Protein AF-A0A0Q7WIE2-F1 (afdb_monomer)

Structure (mmCIF, N/CA/C/O backbone):
data_AF-A0A0Q7WIE2-F1
#
_entry.id   AF-A0A0Q7WIE2-F1
#
loop_
_atom_site.group_PDB
_atom_site.id
_atom_site.type_symbol
_atom_site.label_atom_id
_atom_site.label_alt_id
_atom_site.label_comp_id
_atom_site.label_asym_id
_atom_site.label_entity_id
_atom_site.label_seq_id
_atom_site.pdbx_PDB_ins_code
_atom_site.Cartn_x
_atom_site.Cartn_y
_atom_site.Cartn_z
_atom_site.occupancy
_atom_site.B_iso_or_equiv
_atom_site.auth_seq_id
_atom_site.auth_comp_id
_atom_site.auth_asym_id
_atom_site.auth_atom_id
_atom_site.pdbx_PDB_model_num
ATOM 1 N N . MET A 1 1 ? -23.484 -5.907 4.970 1.00 56.44 1 MET A N 1
ATOM 2 C CA . MET A 1 1 ? -24.011 -5.432 6.266 1.00 56.44 1 MET A CA 1
ATOM 3 C C . MET A 1 1 ? -25.300 -4.670 5.998 1.00 56.44 1 MET A C 1
ATOM 5 O O . MET A 1 1 ? -25.336 -3.911 5.037 1.00 56.44 1 MET A O 1
ATOM 9 N N . SER A 1 2 ? -26.379 -4.968 6.724 1.00 64.88 2 SER A N 1
ATOM 10 C CA . SER A 1 2 ? -27.719 -4.473 6.384 1.00 64.88 2 SER A CA 1
ATOM 11 C C . SER A 1 2 ? -27.900 -3.024 6.837 1.00 64.88 2 SER A C 1
ATOM 13 O O . SER A 1 2 ? -27.709 -2.735 8.014 1.00 64.88 2 SER A O 1
ATOM 15 N N . ALA A 1 3 ? -28.327 -2.133 5.935 1.00 75.44 3 ALA A N 1
ATOM 16 C CA . ALA A 1 3 ? -28.693 -0.749 6.266 1.00 75.44 3 ALA A CA 1
ATOM 17 C C . ALA A 1 3 ? -29.737 -0.664 7.401 1.00 75.44 3 ALA A C 1
ATOM 19 O O . ALA A 1 3 ? -29.776 0.314 8.142 1.00 75.44 3 ALA A O 1
ATOM 20 N N . LEU A 1 4 ? -30.534 -1.727 7.563 1.00 79.12 4 LEU A N 1
ATOM 21 C CA . LEU A 1 4 ? -31.525 -1.887 8.624 1.00 79.12 4 LEU A CA 1
ATOM 22 C C . LEU A 1 4 ? -30.892 -2.040 10.019 1.00 79.12 4 LEU A C 1
ATOM 24 O O . LEU A 1 4 ? -31.412 -1.500 10.989 1.00 79.12 4 LEU A O 1
ATOM 28 N N . VAL A 1 5 ? -29.761 -2.748 10.129 1.00 82.81 5 VAL A N 1
ATOM 29 C CA . VAL A 1 5 ? -29.022 -2.887 11.401 1.00 82.81 5 VAL A CA 1
ATOM 30 C C . VAL A 1 5 ? -28.503 -1.516 11.822 1.00 82.81 5 VAL A C 1
ATOM 32 O O . VAL A 1 5 ? -28.700 -1.088 12.953 1.00 82.81 5 VAL A O 1
ATOM 35 N N . THR A 1 6 ? -27.908 -0.782 10.883 1.00 85.56 6 THR A N 1
ATOM 36 C CA . THR A 1 6 ? -27.347 0.548 11.131 1.00 85.56 6 THR A CA 1
ATOM 37 C C . THR A 1 6 ? -28.402 1.543 11.607 1.00 85.56 6 THR A C 1
ATOM 39 O O . THR A 1 6 ? -28.160 2.241 12.586 1.00 85.56 6 THR A O 1
ATOM 42 N N . SER A 1 7 ? -29.586 1.585 10.983 1.00 88.25 7 SER A N 1
ATOM 43 C CA . SER A 1 7 ? -30.659 2.491 11.416 1.00 88.25 7 SER A CA 1
ATOM 44 C C . SER A 1 7 ? -31.173 2.170 12.822 1.00 88.25 7 SER A C 1
ATOM 46 O O . SER A 1 7 ? -31.336 3.081 13.627 1.00 88.25 7 SER A O 1
ATOM 48 N N . ILE A 1 8 ? -31.361 0.884 13.150 1.00 90.12 8 ILE A N 1
ATOM 49 C CA . ILE A 1 8 ? -31.828 0.456 14.482 1.00 90.12 8 ILE A CA 1
ATOM 50 C C . ILE A 1 8 ? -30.822 0.864 15.566 1.00 90.12 8 ILE A C 1
ATOM 52 O O . ILE A 1 8 ? -31.211 1.358 16.624 1.00 90.12 8 ILE A O 1
ATOM 56 N N . LEU A 1 9 ? -29.526 0.687 15.298 1.00 91.06 9 LEU A N 1
ATOM 57 C CA . LEU A 1 9 ? -28.468 1.036 16.243 1.00 91.06 9 LEU A CA 1
ATOM 58 C C . LEU A 1 9 ? -28.306 2.551 16.415 1.00 91.06 9 LEU A C 1
ATOM 60 O O . LEU A 1 9 ? -28.079 3.006 17.533 1.00 91.06 9 LEU A O 1
ATOM 64 N N . ILE A 1 10 ? -28.463 3.338 15.345 1.00 92.88 10 ILE A N 1
ATOM 65 C CA . ILE A 1 10 ? -28.458 4.810 15.416 1.00 92.88 10 ILE A CA 1
ATOM 66 C C . ILE A 1 10 ? -29.615 5.310 16.290 1.00 92.88 10 ILE A C 1
ATOM 68 O O . ILE A 1 10 ? -29.410 6.173 17.149 1.00 92.88 10 ILE A O 1
ATOM 72 N N . ASP A 1 11 ? -30.812 4.746 16.113 1.00 93.19 11 ASP A N 1
ATOM 73 C CA . ASP A 1 11 ? -31.986 5.108 16.908 1.00 93.19 11 ASP A CA 1
ATOM 74 C C . ASP A 1 11 ? -31.815 4.713 18.381 1.00 93.19 11 ASP A C 1
ATOM 76 O O . ASP A 1 11 ? -32.101 5.513 19.275 1.00 93.19 11 ASP A O 1
ATOM 80 N N . ALA A 1 12 ? -31.295 3.511 18.653 1.00 92.50 12 ALA A N 1
ATOM 81 C CA . ALA A 1 12 ? -30.981 3.070 20.011 1.00 92.50 12 ALA A CA 1
ATOM 82 C C . ALA A 1 12 ? -29.931 3.978 20.672 1.00 92.50 12 ALA A C 1
ATOM 84 O O . ALA A 1 12 ? -30.131 4.426 21.800 1.00 92.50 12 ALA A O 1
ATOM 85 N N . ALA A 1 13 ? -28.862 4.334 19.950 1.00 93.50 13 ALA A N 1
ATOM 86 C CA . ALA A 1 13 ? -27.822 5.239 20.433 1.00 93.50 13 ALA A CA 1
ATOM 87 C C . ALA A 1 13 ? -28.368 6.631 20.770 1.00 93.50 13 ALA A C 1
ATOM 89 O O . ALA A 1 13 ? -27.987 7.226 21.779 1.00 93.50 13 ALA A O 1
ATOM 90 N N . ALA A 1 14 ? -29.311 7.141 19.974 1.00 95.06 14 ALA A N 1
ATOM 91 C CA . ALA A 1 14 ? -29.983 8.399 20.274 1.00 95.06 14 ALA A CA 1
ATOM 92 C C . ALA A 1 14 ? -30.815 8.327 21.568 1.00 95.06 14 ALA A C 1
ATOM 94 O O . ALA A 1 14 ? -30.795 9.278 22.348 1.00 95.06 14 ALA A O 1
ATOM 95 N N . LYS A 1 15 ? -31.521 7.215 21.812 1.00 94.31 15 LYS A N 1
ATOM 96 C CA . LYS A 1 15 ? -32.371 7.039 23.002 1.00 94.31 15 LYS A CA 1
ATOM 97 C C . LYS A 1 15 ? -31.580 6.908 24.298 1.00 94.31 15 LYS A C 1
ATOM 99 O O . LYS A 1 15 ? -31.967 7.509 25.296 1.00 94.31 15 LYS A O 1
ATOM 104 N N . VAL A 1 16 ? -30.483 6.152 24.285 1.00 95.50 16 VAL A N 1
ATOM 105 C CA . VAL A 1 16 ? -29.658 5.930 25.489 1.00 95.50 16 VAL A CA 1
ATOM 106 C C . VAL A 1 16 ? -28.647 7.043 25.747 1.00 95.50 16 VAL A C 1
ATOM 108 O O . VAL A 1 16 ? -27.918 6.991 26.732 1.00 95.50 16 VAL A O 1
ATOM 111 N N . GLY A 1 17 ? -28.594 8.056 24.877 1.00 92.88 17 GLY A N 1
ATOM 112 C CA . GLY A 1 17 ? -27.644 9.156 25.002 1.00 92.88 17 GLY A CA 1
ATOM 113 C C . GLY A 1 17 ? -26.203 8.723 24.738 1.00 92.88 17 GLY A C 1
ATOM 114 O O . GLY A 1 17 ? -25.315 9.138 25.474 1.00 92.88 17 GLY A O 1
ATOM 115 N N . ALA A 1 18 ? -25.983 7.916 23.694 1.00 95.69 18 ALA A N 1
ATOM 116 C CA . ALA A 1 18 ? -24.676 7.465 23.210 1.00 95.69 18 ALA A CA 1
ATOM 117 C C . ALA A 1 18 ? -24.213 8.279 21.977 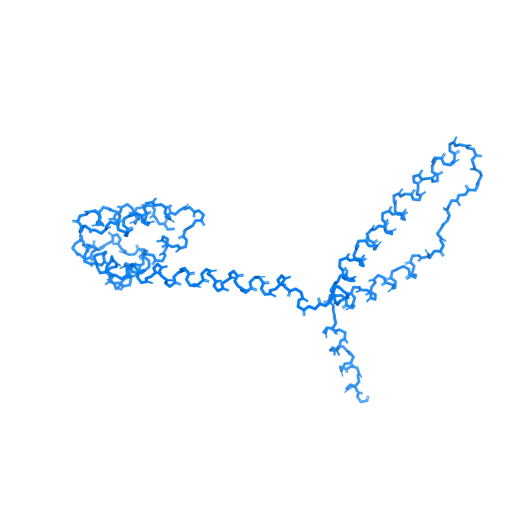1.00 95.69 18 ALA A C 1
ATOM 119 O O . ALA A 1 18 ? -24.332 7.820 20.832 1.00 95.69 18 ALA A O 1
ATOM 120 N N . PRO A 1 19 ? -23.767 9.540 22.158 1.00 95.25 19 PRO A N 1
ATOM 121 C CA . PRO A 1 19 ? -23.458 10.447 21.056 1.00 95.25 19 PRO A CA 1
ATOM 122 C C . PRO A 1 19 ? -22.251 10.015 20.216 1.00 95.25 19 PRO A C 1
ATOM 124 O O . PRO A 1 19 ? -22.232 10.307 19.015 1.00 95.25 19 PRO A O 1
ATOM 127 N N . VAL A 1 20 ? -21.247 9.353 20.801 1.00 93.12 20 VAL A N 1
ATOM 128 C CA . VAL A 1 20 ? -20.035 8.963 20.070 1.00 93.12 20 VAL A CA 1
ATOM 129 C C . VAL A 1 20 ? -20.341 7.786 19.152 1.00 93.12 20 VAL A C 1
ATOM 131 O O . VAL A 1 20 ? -20.106 7.891 17.947 1.00 93.12 20 VAL A O 1
ATOM 134 N N . VAL A 1 21 ? -20.954 6.722 19.674 1.00 93.69 21 VAL A N 1
ATOM 135 C CA . VAL A 1 21 ? -21.426 5.570 18.892 1.00 93.69 21 VAL A CA 1
ATOM 136 C C . VAL A 1 21 ? -22.353 6.032 17.775 1.00 93.69 21 VAL A C 1
ATOM 138 O O . VAL A 1 21 ? -22.139 5.668 16.618 1.00 93.69 21 VAL A O 1
ATOM 141 N N . LYS A 1 22 ? -23.320 6.911 18.074 1.00 94.06 22 LYS A N 1
ATOM 142 C CA . LYS A 1 22 ? -24.216 7.476 17.057 1.00 94.06 22 LYS A CA 1
ATOM 143 C C . LYS A 1 22 ? -23.442 8.158 15.925 1.00 94.06 22 LYS A C 1
ATOM 145 O O . LYS A 1 22 ? -23.645 7.830 14.758 1.00 94.06 22 LYS A O 1
ATOM 150 N N . SER A 1 23 ? -22.528 9.075 16.257 1.00 92.31 23 SER A N 1
ATOM 151 C CA . SER A 1 23 ? -21.733 9.788 15.249 1.00 92.31 23 SER A CA 1
ATOM 152 C C . SER A 1 23 ? -20.850 8.843 14.427 1.00 92.31 23 SER A C 1
ATOM 154 O O . SER A 1 23 ? -20.580 9.141 13.262 1.00 92.31 23 SER A O 1
ATOM 156 N N . LEU A 1 24 ? -20.332 7.764 15.019 1.00 90.81 24 LEU A N 1
ATOM 157 C CA . LEU A 1 24 ? -19.505 6.790 14.305 1.00 90.81 24 LEU A CA 1
ATOM 158 C C . LEU A 1 24 ? -20.344 5.966 13.325 1.00 90.81 24 LEU A C 1
ATOM 160 O O . LEU A 1 24 ? -19.946 5.803 12.172 1.00 90.81 24 LEU A O 1
ATOM 164 N N . LEU A 1 25 ? -21.526 5.518 13.750 1.00 90.88 25 LEU A N 1
ATOM 165 C CA . LEU A 1 25 ? -22.448 4.768 12.901 1.00 90.88 25 LEU A CA 1
ATOM 166 C C . LEU A 1 25 ? -22.958 5.609 11.719 1.00 90.88 25 LEU A C 1
ATOM 168 O O . LEU A 1 25 ? -22.996 5.117 10.595 1.00 90.88 25 LEU A O 1
ATOM 172 N N . GLU A 1 26 ? -23.282 6.886 11.944 1.00 90.50 26 GLU A N 1
ATOM 173 C CA . GLU A 1 26 ? -23.756 7.800 10.893 1.00 90.50 26 GLU A CA 1
ATOM 174 C C . GLU A 1 26 ? -22.686 8.116 9.840 1.00 90.50 26 GLU A C 1
ATOM 176 O O . GLU A 1 26 ? -22.988 8.206 8.650 1.00 90.50 26 GLU A O 1
ATOM 181 N N . LYS A 1 27 ? -21.434 8.324 10.265 1.00 87.69 27 LYS A N 1
ATOM 182 C CA . LYS A 1 27 ? -20.362 8.800 9.374 1.00 87.69 27 LYS A CA 1
ATOM 183 C C . LYS A 1 27 ? -19.608 7.681 8.677 1.00 87.69 27 LYS A C 1
ATOM 185 O O . LYS A 1 27 ? -19.082 7.899 7.586 1.00 87.69 27 LYS A O 1
ATOM 190 N N . TYR A 1 28 ? -19.494 6.522 9.320 1.00 85.62 28 TYR A N 1
ATOM 191 C CA . TYR A 1 28 ? -18.510 5.519 8.928 1.00 85.62 28 TYR A CA 1
ATOM 192 C C . TYR A 1 28 ? -19.097 4.172 8.538 1.00 85.62 28 TYR A C 1
ATOM 194 O O . TYR A 1 28 ? -18.346 3.316 8.092 1.00 85.62 28 TYR A O 1
ATOM 202 N N . VAL A 1 29 ? -20.412 3.966 8.598 1.00 80.69 29 VAL A N 1
ATOM 203 C CA . VAL A 1 29 ? -21.012 2.735 8.071 1.00 80.69 29 VAL A CA 1
ATOM 204 C C . VAL A 1 29 ? -21.325 2.891 6.579 1.00 80.69 29 VAL A C 1
ATOM 206 O O . VAL A 1 29 ? -22.046 3.795 6.171 1.00 80.69 29 VAL A O 1
ATOM 209 N N . GLY A 1 30 ? -20.766 2.003 5.747 1.00 67.94 30 GLY A N 1
ATOM 210 C CA . GLY A 1 30 ? -21.003 1.969 4.293 1.00 67.94 30 GLY A CA 1
ATOM 211 C C . GLY A 1 30 ? -20.117 2.894 3.442 1.00 67.94 30 GLY A C 1
ATOM 212 O O . GLY A 1 30 ? -20.260 2.904 2.221 1.00 67.94 30 GLY A O 1
ATOM 213 N N . GLY A 1 31 ? -19.196 3.646 4.057 1.00 66.00 31 GLY A N 1
ATOM 214 C CA . GLY A 1 31 ? -18.216 4.502 3.372 1.00 66.00 31 GLY A CA 1
ATOM 215 C C . GLY A 1 31 ? -16.802 3.902 3.295 1.00 66.00 31 GLY A C 1
ATOM 216 O O . GLY A 1 31 ? -16.553 2.795 3.763 1.00 66.00 31 GLY A O 1
ATOM 217 N N . ALA A 1 32 ? -15.842 4.663 2.749 1.00 57.81 32 ALA A N 1
ATOM 218 C CA . ALA A 1 32 ? -14.429 4.256 2.634 1.00 57.81 32 ALA A CA 1
ATOM 219 C C . ALA A 1 32 ? -13.741 3.982 3.990 1.00 57.81 32 ALA A C 1
ATOM 221 O O . ALA A 1 32 ? -12.770 3.238 4.047 1.00 57.81 32 ALA A O 1
ATOM 222 N N . ALA A 1 33 ? -14.273 4.543 5.079 1.00 64.25 33 ALA A N 1
ATOM 223 C CA . ALA A 1 33 ? -13.852 4.289 6.459 1.00 64.25 33 ALA A CA 1
ATOM 224 C C . ALA A 1 33 ? -14.763 3.266 7.178 1.00 64.25 33 ALA A C 1
ATOM 226 O O . ALA A 1 33 ? -14.916 3.307 8.396 1.00 64.25 33 ALA A O 1
ATOM 227 N N . GLY A 1 34 ? -15.347 2.335 6.411 1.00 78.56 34 GLY A N 1
ATOM 228 C CA . GLY A 1 34 ? -16.247 1.262 6.857 1.00 78.56 34 GLY A CA 1
ATOM 229 C C . GLY A 1 34 ? -15.762 0.436 8.046 1.00 78.56 34 GLY A C 1
ATOM 230 O O . GLY A 1 34 ? -16.574 -0.099 8.793 1.00 78.56 34 GLY A O 1
ATOM 231 N N . GLU A 1 35 ? -14.447 0.339 8.223 1.00 82.94 35 GLU A N 1
ATOM 232 C CA . GLU A 1 35 ? -13.803 -0.515 9.219 1.00 82.94 35 GLU A CA 1
ATOM 233 C C . GLU A 1 35 ? -14.150 -0.113 10.658 1.00 82.94 35 GLU A C 1
ATOM 235 O O . GLU A 1 35 ? -14.512 -0.971 11.458 1.00 82.94 35 GLU A O 1
ATOM 240 N N . ILE A 1 36 ? -14.136 1.187 10.981 1.00 87.00 36 ILE A N 1
ATOM 241 C CA . ILE A 1 36 ? -14.473 1.649 12.336 1.00 87.00 36 ILE A CA 1
ATOM 242 C C . ILE A 1 36 ? -15.976 1.539 12.614 1.00 87.00 36 ILE A C 1
ATOM 244 O O . ILE A 1 36 ? -16.379 1.191 13.718 1.00 87.00 36 ILE A O 1
ATOM 248 N N . GLY A 1 37 ? -16.815 1.770 11.597 1.00 87.25 37 GLY A N 1
ATOM 249 C CA . GLY A 1 37 ? -18.258 1.555 11.698 1.00 87.25 37 GLY A CA 1
ATOM 250 C C . GLY A 1 37 ? -18.601 0.079 11.917 1.00 87.25 37 GLY A C 1
ATOM 251 O O . GLY A 1 37 ? -19.446 -0.233 12.750 1.00 87.25 37 GLY A O 1
ATOM 252 N N . GLY A 1 38 ? -17.907 -0.823 11.216 1.00 89.19 38 GLY A N 1
ATOM 253 C CA . GLY A 1 38 ? -18.012 -2.270 11.413 1.00 89.19 38 GLY A CA 1
ATOM 254 C C . GLY A 1 38 ? -17.559 -2.701 12.806 1.00 89.19 38 GLY A C 1
ATOM 255 O O . GLY A 1 38 ? -18.309 -3.383 13.492 1.00 89.19 38 GLY A O 1
ATOM 256 N N . MET A 1 39 ? -16.405 -2.211 13.270 1.00 90.50 39 MET A N 1
ATOM 257 C CA . MET A 1 39 ? -15.887 -2.491 14.615 1.00 90.50 39 MET A CA 1
ATOM 258 C C . MET A 1 39 ? -16.891 -2.115 15.712 1.00 90.50 39 MET A C 1
ATOM 260 O O . MET A 1 39 ? -17.111 -2.894 16.630 1.00 90.50 39 MET A O 1
ATOM 264 N N . ILE A 1 40 ? -17.530 -0.945 15.616 1.00 92.69 40 ILE A N 1
ATOM 265 C CA . ILE A 1 40 ? -18.543 -0.527 16.597 1.00 92.69 40 ILE A CA 1
ATOM 266 C C . ILE A 1 40 ? -19.761 -1.458 16.574 1.00 92.69 40 ILE A C 1
ATOM 268 O O . ILE A 1 40 ? -20.271 -1.813 17.633 1.00 92.69 40 ILE A O 1
ATOM 272 N N . ILE A 1 41 ? -20.210 -1.891 15.392 1.00 92.19 41 ILE A N 1
ATOM 273 C CA . ILE A 1 41 ? -21.313 -2.854 15.262 1.00 92.19 41 ILE A CA 1
ATOM 274 C C . ILE A 1 41 ? -20.934 -4.198 15.895 1.00 92.19 41 ILE A C 1
ATOM 276 O O . ILE A 1 41 ? -21.736 -4.764 16.637 1.00 92.19 41 ILE A O 1
ATOM 280 N N . ASP A 1 42 ? -19.716 -4.678 15.651 1.00 92.88 42 ASP A N 1
ATOM 281 C CA . ASP A 1 42 ? -19.215 -5.932 16.213 1.00 92.88 42 ASP A CA 1
ATOM 282 C C . ASP A 1 42 ? -19.076 -5.852 17.741 1.00 92.88 42 ASP A C 1
ATOM 284 O O . ASP A 1 42 ? -19.440 -6.794 18.444 1.00 92.88 42 ASP A O 1
ATOM 288 N N . THR A 1 43 ? -18.636 -4.713 18.284 1.00 93.88 43 THR A N 1
ATOM 289 C CA . THR A 1 43 ? -18.588 -4.487 19.735 1.00 93.88 43 THR A CA 1
ATOM 290 C C . THR A 1 43 ? -19.987 -4.477 20.355 1.00 93.88 43 THR A C 1
ATOM 292 O O . THR A 1 43 ? -20.205 -5.125 21.381 1.00 93.88 43 THR A O 1
ATOM 295 N N . ILE A 1 44 ? -20.963 -3.811 19.723 1.00 94.38 44 ILE A N 1
ATOM 296 C CA . ILE A 1 44 ? -22.365 -3.831 20.178 1.00 94.38 44 ILE A CA 1
ATOM 297 C C . ILE A 1 44 ? -22.907 -5.265 20.164 1.00 94.38 44 ILE A C 1
ATOM 299 O O . ILE A 1 44 ? -23.551 -5.693 21.121 1.00 94.38 44 ILE A O 1
ATOM 303 N N . ALA A 1 45 ? -22.625 -6.022 19.103 1.00 93.56 45 ALA A N 1
ATOM 304 C CA . ALA A 1 45 ? -23.003 -7.427 18.977 1.00 93.56 45 ALA A CA 1
ATOM 305 C C . ALA A 1 45 ? -22.380 -8.286 20.092 1.00 93.56 45 ALA A C 1
ATOM 307 O O . ALA A 1 45 ? -23.078 -9.073 20.736 1.00 93.56 45 ALA A O 1
ATOM 308 N N . GLY A 1 46 ? -21.099 -8.055 20.400 1.00 94.81 46 GLY A N 1
ATOM 309 C CA . GLY A 1 46 ? -20.379 -8.688 21.503 1.00 94.81 46 GLY A CA 1
ATOM 310 C C . GLY A 1 46 ? -21.034 -8.444 22.864 1.00 94.81 46 GLY A C 1
ATOM 311 O O . GLY A 1 46 ? -21.300 -9.401 23.591 1.00 94.81 46 GLY A O 1
ATOM 312 N N . HIS A 1 47 ? -21.383 -7.192 23.179 1.00 95.06 47 HIS A N 1
ATOM 313 C CA . HIS A 1 47 ? -22.112 -6.845 24.411 1.00 95.06 47 HIS A CA 1
ATOM 314 C C . HIS A 1 47 ? -23.529 -7.429 24.444 1.00 95.06 47 HIS A C 1
ATOM 316 O O . HIS A 1 47 ? -24.026 -7.827 25.499 1.00 95.06 47 HIS A O 1
ATOM 322 N N . ALA A 1 48 ? -24.181 -7.531 23.286 1.00 92.94 48 ALA A N 1
ATOM 323 C CA . ALA A 1 48 ? -25.477 -8.182 23.147 1.00 92.94 48 ALA A CA 1
ATOM 324 C C . ALA A 1 48 ? -25.393 -9.724 23.200 1.00 92.94 48 ALA A C 1
ATOM 326 O O . ALA A 1 48 ? -26.423 -10.384 23.371 1.00 92.94 48 ALA A O 1
ATOM 327 N N . GLY A 1 49 ? -24.192 -10.301 23.096 1.00 93.12 49 GLY A N 1
ATOM 328 C CA . GLY A 1 49 ? -23.941 -11.742 23.118 1.00 93.12 49 GLY A CA 1
ATOM 329 C C . GLY A 1 49 ? -24.457 -12.482 21.883 1.00 93.12 49 GLY A C 1
ATOM 330 O O . GLY A 1 49 ? -24.754 -13.673 21.978 1.00 93.12 49 GLY A O 1
ATOM 331 N N . VAL A 1 50 ? -24.611 -11.786 20.755 1.00 93.69 50 VAL A N 1
ATOM 332 C CA . VAL A 1 50 ? -25.120 -12.351 19.497 1.00 93.69 50 VAL A CA 1
ATOM 3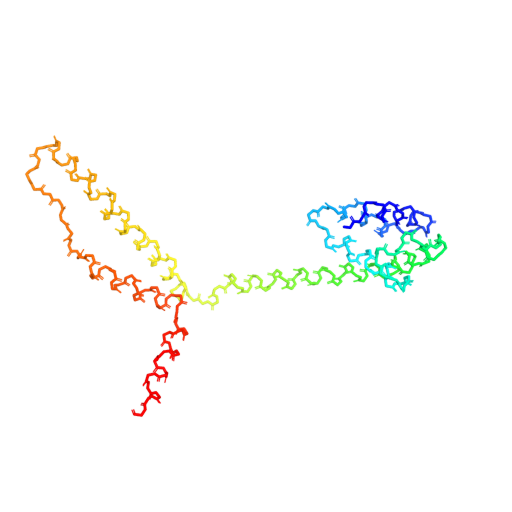33 C C . VAL A 1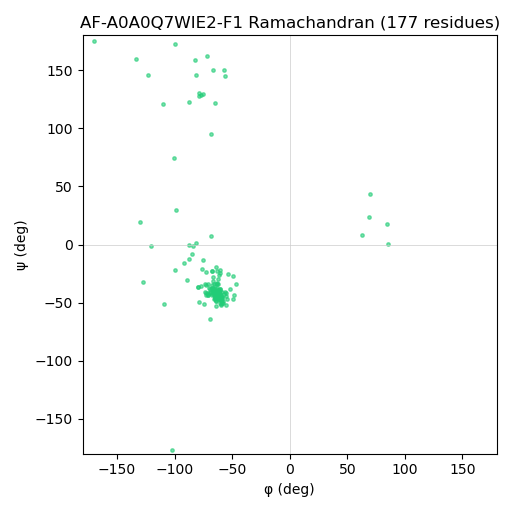 50 ? -24.248 -11.927 18.315 1.00 93.69 50 VAL A C 1
ATOM 335 O O . VAL A 1 50 ? -23.540 -10.927 18.406 1.00 93.69 50 VAL A O 1
ATOM 338 N N . PRO A 1 51 ? -24.298 -12.647 17.186 1.00 91.00 51 PRO A N 1
ATOM 339 C CA . PRO A 1 51 ? -23.781 -12.162 15.911 1.00 91.00 51 PRO A CA 1
ATOM 340 C C . PRO A 1 51 ? -24.424 -10.834 15.461 1.00 91.00 51 PRO A C 1
ATOM 342 O O . PRO A 1 51 ? -25.591 -10.556 15.745 1.00 91.00 51 PRO A O 1
ATOM 345 N N . ALA A 1 52 ? -23.678 -10.007 14.721 1.00 89.00 52 ALA A N 1
ATOM 346 C CA . ALA A 1 52 ? -24.130 -8.679 14.284 1.00 89.00 52 ALA A CA 1
ATOM 347 C C . ALA A 1 52 ? -25.378 -8.700 13.375 1.00 89.00 52 ALA A C 1
ATOM 349 O O . ALA A 1 52 ? -26.133 -7.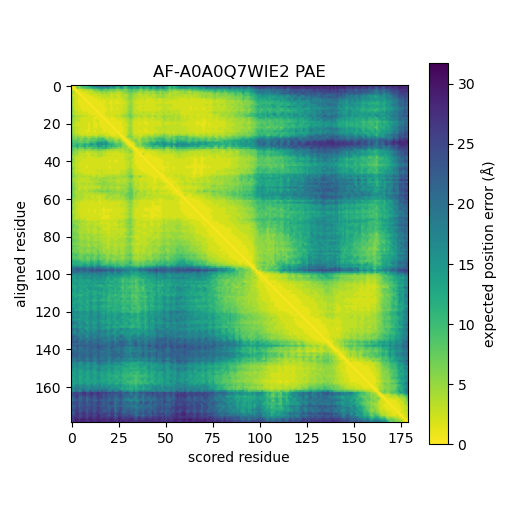728 13.318 1.00 89.00 52 ALA A O 1
ATOM 350 N N . ASP A 1 53 ? -25.610 -9.792 12.652 1.00 88.38 53 ASP A N 1
ATOM 351 C CA . ASP A 1 53 ? -26.787 -10.019 11.812 1.00 88.38 53 ASP A CA 1
ATOM 352 C C . ASP A 1 53 ? -28.049 -10.382 12.608 1.00 88.38 53 ASP A C 1
ATOM 354 O O . ASP A 1 53 ? -29.155 -10.144 12.121 1.00 88.38 53 ASP A O 1
ATOM 358 N N . GLU A 1 54 ? -27.901 -10.873 13.840 1.00 90.31 54 GLU A N 1
ATOM 359 C CA . GLU A 1 54 ? -29.012 -11.200 14.743 1.00 90.31 54 GLU A CA 1
ATOM 360 C C . GLU A 1 54 ? -29.469 -10.006 15.598 1.00 90.31 54 GLU A C 1
ATOM 362 O O . GLU A 1 54 ? -30.556 -10.041 16.179 1.00 90.31 54 GLU A O 1
ATOM 367 N N . LEU A 1 55 ? -28.692 -8.914 15.630 1.00 87.50 55 LEU A N 1
ATOM 368 C CA . LEU A 1 55 ? -29.019 -7.688 16.369 1.00 87.50 55 LEU A CA 1
ATOM 369 C C . LEU A 1 55 ? -30.454 -7.168 16.135 1.00 87.50 55 LEU A C 1
ATOM 371 O O . LEU A 1 55 ? -31.105 -6.826 17.122 1.00 87.50 55 LEU A O 1
ATOM 375 N N . PRO A 1 56 ? -31.008 -7.136 14.902 1.00 88.69 56 PRO A N 1
ATOM 376 C CA . PRO A 1 56 ? -32.378 -6.667 14.667 1.00 88.69 56 PRO A CA 1
ATOM 377 C C . PRO A 1 56 ? -33.467 -7.530 15.315 1.00 88.69 56 PRO A C 1
ATOM 379 O O . PRO A 1 56 ? -34.600 -7.073 15.443 1.00 88.69 56 PRO A O 1
ATOM 382 N N . GLY A 1 57 ? -33.156 -8.780 15.670 1.00 88.00 57 GLY A N 1
ATOM 383 C CA . GLY A 1 57 ? -34.092 -9.709 16.302 1.00 88.00 57 GLY A CA 1
ATOM 384 C C . GLY A 1 57 ? -34.189 -9.561 17.823 1.00 88.00 57 GLY A C 1
ATOM 385 O O . GLY A 1 57 ? -35.041 -10.199 18.442 1.00 88.00 57 GLY A O 1
ATOM 386 N N . LEU A 1 58 ? -33.328 -8.747 18.438 1.00 91.50 58 LEU A N 1
ATOM 387 C CA . LEU A 1 58 ? -33.322 -8.526 19.881 1.00 91.50 58 LEU A CA 1
ATOM 388 C C . LEU A 1 58 ? -34.368 -7.494 20.319 1.00 91.50 58 LEU A C 1
ATOM 390 O O . LEU A 1 58 ? -34.814 -6.647 19.549 1.00 91.50 58 LEU A O 1
ATOM 394 N N . SER A 1 59 ? -34.747 -7.548 21.599 1.00 92.56 59 SER A N 1
ATOM 395 C CA . SER A 1 59 ? -35.592 -6.514 22.198 1.00 92.56 59 SER A CA 1
ATOM 396 C C . SER A 1 59 ? -34.856 -5.175 22.278 1.00 92.56 59 SER A C 1
ATOM 398 O O . SER A 1 59 ? -33.636 -5.139 22.465 1.00 92.56 59 SER A O 1
ATOM 400 N N . SER A 1 60 ? -35.613 -4.074 22.203 1.00 90.06 60 SER A N 1
ATOM 401 C CA . SER A 1 60 ? -35.084 -2.707 22.318 1.00 90.06 60 SER A CA 1
ATOM 402 C C . SER A 1 60 ? -34.185 -2.549 23.535 1.00 90.06 60 SER A C 1
ATOM 404 O O . SER A 1 60 ? -33.066 -2.077 23.398 1.00 90.06 60 SER A O 1
ATOM 406 N N . ASP A 1 61 ? -34.623 -3.043 24.691 1.00 92.12 61 ASP A N 1
ATOM 407 C CA . ASP A 1 61 ? -33.920 -2.868 25.962 1.00 92.12 61 ASP A CA 1
ATOM 408 C C . ASP A 1 61 ? -32.540 -3.540 25.950 1.00 92.12 61 ASP A C 1
ATOM 410 O O . ASP A 1 61 ? -31.588 -3.029 26.536 1.00 92.12 61 ASP A O 1
ATOM 414 N N . ARG A 1 62 ? -32.404 -4.675 25.246 1.00 93.50 62 ARG A N 1
ATOM 415 C CA . ARG A 1 62 ? -31.115 -5.367 25.107 1.00 93.50 62 ARG A CA 1
ATOM 416 C C . ARG A 1 62 ? -30.176 -4.636 24.157 1.00 93.50 62 ARG A C 1
ATOM 418 O O . ARG A 1 62 ? -28.989 -4.540 24.456 1.00 93.50 62 ARG A O 1
ATOM 425 N N . ILE A 1 63 ? -30.694 -4.125 23.041 1.00 93.19 63 ILE A N 1
ATOM 426 C CA . ILE A 1 63 ? -29.906 -3.338 22.081 1.00 93.19 63 ILE A CA 1
ATOM 427 C C . ILE A 1 63 ? -29.441 -2.038 22.742 1.00 93.19 63 ILE A C 1
ATOM 429 O O . ILE A 1 63 ? -28.266 -1.697 22.684 1.00 93.19 63 ILE A O 1
ATOM 433 N N . GLU A 1 64 ? -30.351 -1.343 23.419 1.00 95.06 64 GLU A N 1
ATOM 434 C CA . GLU A 1 64 ? -30.093 -0.103 24.146 1.00 95.06 64 GLU A CA 1
ATOM 435 C C . GLU A 1 64 ? -29.026 -0.307 25.237 1.00 95.06 64 GLU A C 1
ATOM 437 O O . GLU A 1 64 ? -28.059 0.455 25.297 1.00 95.06 64 GLU A O 1
ATOM 442 N N . ALA A 1 65 ? -29.117 -1.384 26.026 1.00 95.12 65 ALA A N 1
ATOM 443 C CA . ALA A 1 65 ? -28.093 -1.727 27.015 1.00 95.12 65 ALA A CA 1
ATOM 444 C C . ALA A 1 65 ? -26.716 -2.012 26.383 1.00 95.12 65 ALA A C 1
ATOM 446 O O . ALA A 1 65 ? -25.700 -1.526 26.881 1.00 95.12 65 ALA A O 1
ATOM 447 N N . ALA A 1 66 ? -26.670 -2.757 25.273 1.00 95.06 66 ALA A N 1
ATOM 448 C CA . ALA A 1 66 ? -25.424 -3.062 24.568 1.00 95.06 66 ALA A CA 1
ATOM 449 C C . ALA A 1 66 ? -24.783 -1.812 23.939 1.00 95.06 66 ALA A C 1
ATOM 451 O O . ALA A 1 66 ? -23.562 -1.644 23.971 1.00 95.06 66 ALA A O 1
ATOM 452 N N . VAL A 1 67 ? -25.601 -0.899 23.410 1.00 95.88 67 VAL A N 1
ATOM 453 C CA . VAL A 1 67 ? -25.144 0.389 22.877 1.00 95.88 67 VAL A CA 1
ATOM 454 C C . VAL A 1 67 ? -24.604 1.286 23.992 1.00 95.88 67 VAL A C 1
ATOM 456 O O . VAL A 1 67 ? -23.545 1.884 23.820 1.00 95.88 67 VAL A O 1
ATOM 459 N N . ALA A 1 68 ? -25.268 1.341 25.149 1.00 96.06 68 ALA A N 1
ATOM 460 C CA . ALA A 1 68 ? -24.787 2.105 26.299 1.00 96.06 68 ALA A CA 1
ATOM 461 C C . ALA A 1 68 ? -23.450 1.566 26.842 1.00 96.06 68 ALA A C 1
ATOM 463 O O . ALA A 1 68 ? -22.553 2.349 27.158 1.00 96.06 68 ALA A O 1
ATOM 464 N N . ALA A 1 69 ? -23.287 0.240 26.903 1.00 95.56 69 ALA A N 1
ATOM 465 C CA . ALA A 1 69 ? -22.014 -0.389 27.257 1.00 95.56 69 ALA A CA 1
ATOM 466 C C . ALA A 1 69 ? -20.914 -0.058 26.235 1.00 95.56 69 ALA A C 1
ATOM 468 O O . ALA A 1 69 ? -19.809 0.331 26.611 1.00 95.56 69 ALA A O 1
ATOM 469 N N . THR A 1 70 ? -21.244 -0.117 24.941 1.00 96.00 70 THR A N 1
ATOM 470 C CA . THR A 1 70 ? -20.301 0.230 23.871 1.00 96.00 70 THR A CA 1
ATOM 471 C C . THR A 1 70 ? -19.874 1.692 23.952 1.00 96.00 70 THR A C 1
ATOM 473 O O . THR A 1 70 ? -18.690 1.979 23.814 1.00 96.00 70 THR A O 1
ATOM 476 N N . GLU A 1 71 ? -20.789 2.628 24.215 1.00 96.00 71 GLU A N 1
ATOM 477 C CA . GLU A 1 71 ? -20.462 4.054 24.370 1.00 96.00 71 GLU A CA 1
ATOM 478 C C . GLU A 1 71 ? -19.412 4.282 25.463 1.00 96.00 71 GLU A C 1
ATOM 480 O O . GLU A 1 71 ? -18.481 5.061 25.261 1.00 96.00 71 GLU A O 1
ATOM 485 N N . ALA A 1 72 ? -19.517 3.571 26.590 1.00 95.31 72 ALA A N 1
ATOM 486 C CA . ALA A 1 72 ? -18.565 3.689 27.691 1.00 95.31 72 ALA A CA 1
ATOM 487 C C . ALA A 1 72 ? -17.142 3.246 27.298 1.00 95.31 72 ALA A C 1
ATOM 489 O O . ALA A 1 72 ? -16.163 3.831 27.763 1.00 95.31 72 ALA A O 1
ATOM 490 N N . GLU A 1 73 ? -17.021 2.249 26.420 1.00 93.50 73 GLU A N 1
ATOM 491 C CA . GLU A 1 73 ? -15.740 1.709 25.942 1.00 93.50 73 GLU A CA 1
ATOM 492 C C . GLU A 1 73 ? -15.238 2.388 24.656 1.00 93.50 73 GLU A C 1
ATOM 494 O O . GLU A 1 73 ? -14.058 2.301 24.313 1.00 93.50 73 GLU A O 1
ATOM 499 N N . THR A 1 74 ? -16.113 3.109 23.950 1.00 92.94 74 THR A N 1
ATOM 500 C CA . THR A 1 74 ? -15.820 3.720 22.647 1.00 92.94 74 THR A CA 1
ATOM 501 C C . THR A 1 74 ? -14.593 4.641 22.663 1.00 92.94 74 THR A C 1
ATOM 503 O O . THR A 1 74 ? -13.797 4.549 21.728 1.00 92.94 74 THR A O 1
ATOM 506 N N . PRO A 1 75 ? -14.351 5.492 23.682 1.00 92.88 75 PRO A N 1
ATOM 507 C CA . PRO A 1 75 ? -13.136 6.306 23.728 1.00 92.88 75 PRO A CA 1
ATOM 508 C C . P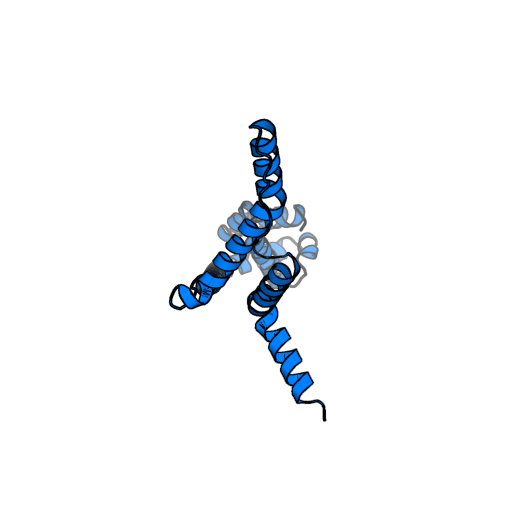RO A 1 75 ? -11.845 5.477 23.680 1.00 92.88 75 PRO A C 1
ATOM 510 O O . PRO A 1 75 ? -10.923 5.826 22.945 1.00 92.88 75 PRO A O 1
ATOM 513 N N . GLU A 1 76 ? -11.795 4.363 24.412 1.00 92.62 76 GLU A N 1
ATOM 514 C CA . GLU A 1 76 ? -10.637 3.465 24.435 1.00 92.62 76 GLU A CA 1
ATOM 515 C C . GLU A 1 76 ? -10.479 2.744 23.088 1.00 92.62 76 GLU A C 1
ATOM 517 O O . GLU A 1 76 ? -9.375 2.679 22.546 1.00 92.62 76 GLU A O 1
ATOM 522 N N . LEU A 1 77 ? -11.585 2.294 22.482 1.00 90.06 77 LEU A N 1
ATOM 523 C CA . LEU A 1 77 ? -11.575 1.695 21.141 1.00 90.06 77 LEU A CA 1
ATOM 524 C C . LEU A 1 77 ? -11.021 2.661 20.086 1.00 90.06 77 LEU A C 1
ATOM 526 O O . LEU A 1 77 ? -10.219 2.269 19.238 1.00 90.06 77 LEU A O 1
ATOM 530 N N . LEU A 1 78 ? -11.384 3.946 20.160 1.00 91.00 78 LEU A N 1
ATOM 531 C CA . LEU A 1 78 ? -10.846 4.974 19.266 1.00 91.00 78 LEU A CA 1
ATOM 532 C C . LEU A 1 78 ? -9.344 5.194 19.474 1.00 91.00 78 LEU A C 1
ATOM 534 O O . LEU A 1 78 ? -8.615 5.414 18.502 1.00 91.00 78 LEU A O 1
ATOM 538 N N . VAL A 1 79 ? -8.859 5.139 20.717 1.00 93.75 79 VAL A N 1
ATOM 539 C CA . VAL A 1 79 ? -7.421 5.223 21.012 1.00 93.75 79 VAL A CA 1
ATOM 540 C C . VAL A 1 79 ? -6.689 4.028 20.405 1.00 93.75 79 VAL A C 1
ATOM 542 O O . VAL A 1 79 ? -5.705 4.218 19.689 1.00 93.75 79 VAL A O 1
ATOM 545 N N . GLN A 1 80 ? -7.193 2.813 20.619 1.00 91.94 80 GLN A N 1
ATOM 546 C CA . GLN A 1 80 ? -6.600 1.587 20.082 1.00 91.94 80 GLN A CA 1
ATOM 547 C C . GLN A 1 80 ? -6.585 1.577 18.550 1.00 91.94 80 GLN A C 1
ATOM 549 O O . GLN A 1 80 ? -5.556 1.266 17.948 1.00 91.94 80 GLN A O 1
ATOM 554 N N . TRP A 1 81 ? -7.677 2.004 17.911 1.00 90.19 81 TRP A N 1
ATOM 555 C CA . TRP A 1 81 ? -7.746 2.133 16.457 1.00 90.19 81 TRP A CA 1
ATOM 556 C C . TRP A 1 81 ? -6.711 3.134 15.924 1.00 90.19 81 TRP A C 1
ATOM 558 O O . TRP A 1 81 ? -5.982 2.832 14.982 1.00 90.19 81 TRP A O 1
ATOM 568 N N . ASN A 1 82 ? -6.554 4.299 16.562 1.00 91.81 82 ASN A N 1
ATOM 569 C CA . ASN A 1 82 ? -5.520 5.264 16.168 1.00 91.81 82 ASN A CA 1
ATOM 570 C C . ASN A 1 82 ? -4.098 4.702 16.325 1.00 91.81 82 ASN A C 1
ATOM 572 O O . ASN A 1 82 ? -3.238 4.950 15.477 1.00 91.81 82 ASN A O 1
ATOM 576 N N . VAL A 1 83 ? -3.837 3.936 17.390 1.00 94.44 83 VAL A N 1
ATOM 577 C CA . VAL A 1 83 ? -2.546 3.259 17.594 1.00 94.44 83 VAL A CA 1
ATOM 578 C C . VAL A 1 83 ? -2.289 2.241 16.486 1.00 94.44 83 VAL A C 1
ATOM 580 O O . VAL A 1 83 ? -1.196 2.230 15.921 1.00 94.44 83 VAL A O 1
ATOM 583 N N . GLN A 1 84 ? -3.292 1.441 16.123 1.00 91.25 84 GLN A N 1
ATOM 584 C CA . GLN A 1 84 ? -3.202 0.485 15.021 1.00 91.25 84 GLN A CA 1
ATOM 585 C C . GLN A 1 84 ? -2.896 1.189 13.691 1.00 91.25 84 GLN A C 1
ATOM 587 O O . GLN A 1 84 ? -1.974 0.786 12.981 1.00 91.25 84 GLN A O 1
ATOM 592 N N . GLN A 1 85 ? -3.613 2.273 13.374 1.00 92.00 85 GLN A N 1
ATOM 593 C CA . GLN A 1 85 ? -3.374 3.060 12.159 1.00 92.00 85 GLN A CA 1
ATOM 594 C C . GLN A 1 85 ? -1.955 3.632 12.136 1.00 92.00 85 GLN A C 1
ATOM 596 O O . GLN A 1 85 ? -1.260 3.548 11.123 1.00 92.00 85 GLN A O 1
ATOM 601 N N . LYS A 1 86 ? -1.478 4.154 13.270 1.00 94.56 86 LYS A N 1
ATOM 602 C CA . LYS A 1 86 ? -0.103 4.638 13.399 1.00 94.56 86 LYS A CA 1
ATOM 603 C C . LYS A 1 86 ? 0.921 3.528 13.158 1.00 94.56 86 LYS A C 1
ATOM 605 O O . LYS A 1 86 ? 1.859 3.743 12.401 1.00 94.56 86 LYS A O 1
ATOM 610 N N . GLN A 1 87 ? 0.739 2.353 13.755 1.00 95.25 87 GLN A N 1
ATOM 611 C CA . GLN A 1 87 ? 1.644 1.215 13.562 1.00 95.25 87 GLN A CA 1
ATOM 612 C C . GLN A 1 87 ? 1.670 0.742 12.105 1.00 95.25 87 GLN A C 1
ATOM 614 O O . GLN A 1 87 ? 2.742 0.448 11.579 1.00 95.25 87 GLN A O 1
ATOM 619 N N . ALA A 1 88 ? 0.516 0.716 11.433 1.00 91.62 88 ALA A N 1
ATOM 620 C CA . ALA A 1 88 ? 0.435 0.395 10.011 1.00 91.62 88 ALA A CA 1
ATOM 621 C C . ALA A 1 88 ? 1.202 1.419 9.157 1.00 91.62 88 ALA A C 1
ATOM 623 O O . ALA A 1 88 ? 1.982 1.036 8.283 1.00 91.62 88 ALA A O 1
ATOM 624 N N . ILE A 1 89 ? 1.044 2.715 9.450 1.00 93.62 89 ILE A N 1
ATOM 625 C CA . ILE A 1 89 ? 1.792 3.793 8.787 1.00 93.62 89 ILE A CA 1
ATOM 626 C C . ILE A 1 89 ? 3.295 3.653 9.044 1.00 93.62 89 ILE A C 1
ATOM 628 O O . ILE A 1 89 ? 4.083 3.766 8.108 1.00 93.62 89 ILE A O 1
ATOM 632 N N . ASP A 1 90 ? 3.702 3.398 10.287 1.00 94.31 90 ASP A N 1
ATOM 633 C CA . ASP A 1 90 ? 5.110 3.250 10.661 1.00 94.31 90 ASP A CA 1
ATOM 634 C C . ASP A 1 90 ? 5.747 2.042 9.954 1.00 94.31 90 ASP A C 1
ATOM 636 O O . ASP A 1 90 ? 6.878 2.139 9.478 1.00 94.31 90 ASP A O 1
ATOM 640 N N . LEU A 1 91 ? 5.007 0.940 9.791 1.00 91.88 91 LEU A N 1
ATOM 641 C CA . LEU A 1 91 ? 5.451 -0.235 9.040 1.00 91.88 91 LEU A CA 1
ATOM 642 C C . LEU A 1 91 ? 5.631 0.068 7.544 1.00 91.88 91 LEU A C 1
ATOM 644 O O . LEU A 1 91 ? 6.678 -0.246 6.977 1.00 91.88 91 LEU A O 1
ATOM 648 N N . MET A 1 92 ? 4.663 0.744 6.913 1.00 90.31 92 MET A N 1
ATOM 649 C CA . MET A 1 92 ? 4.795 1.186 5.516 1.00 90.31 92 MET A CA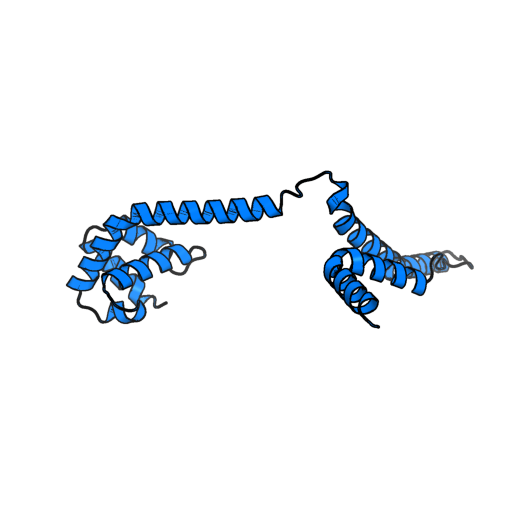 1
ATOM 650 C C . MET A 1 92 ? 5.960 2.167 5.347 1.00 90.31 92 MET A C 1
ATOM 652 O O . MET A 1 92 ? 6.717 2.099 4.379 1.00 90.31 92 MET A O 1
ATOM 656 N N . ARG A 1 93 ? 6.147 3.074 6.310 1.00 89.69 93 ARG A N 1
ATOM 657 C CA . ARG A 1 93 ? 7.246 4.039 6.298 1.00 89.69 93 ARG A CA 1
ATOM 658 C C . ARG A 1 93 ? 8.598 3.354 6.435 1.00 89.69 93 ARG A C 1
ATOM 660 O O . ARG A 1 93 ? 9.523 3.739 5.729 1.00 89.69 93 ARG A O 1
ATOM 667 N N . ALA A 1 94 ? 8.704 2.342 7.289 1.00 85.31 94 ALA A N 1
ATOM 668 C CA . ALA A 1 94 ? 9.907 1.531 7.418 1.00 85.31 94 ALA A CA 1
ATOM 669 C C . ALA A 1 94 ? 10.231 0.764 6.123 1.00 85.31 94 ALA A C 1
ATOM 671 O O . ALA A 1 94 ? 11.398 0.607 5.787 1.00 85.31 94 ALA A O 1
ATOM 672 N N . GLU A 1 95 ? 9.229 0.338 5.346 1.00 78.12 95 GLU A N 1
ATOM 673 C CA . GLU A 1 95 ? 9.453 -0.266 4.022 1.00 78.12 95 GLU A CA 1
ATOM 674 C C . GLU A 1 95 ? 9.916 0.757 2.959 1.00 78.12 95 GLU A C 1
ATOM 676 O O . GLU A 1 95 ? 10.697 0.448 2.040 1.00 78.12 95 GLU A O 1
ATOM 681 N N . MET A 1 96 ? 9.421 1.993 3.065 1.00 80.25 96 MET A N 1
ATOM 682 C CA . MET A 1 96 ? 9.831 3.109 2.211 1.00 80.25 96 MET A CA 1
ATOM 683 C C . MET A 1 96 ? 11.225 3.622 2.560 1.00 80.25 96 MET A C 1
ATOM 685 O O . MET A 1 96 ? 11.956 4.040 1.659 1.00 80.25 96 MET A O 1
ATOM 689 N N . ASP A 1 97 ? 11.599 3.579 3.836 1.00 80.88 97 ASP A N 1
ATOM 690 C CA . ASP A 1 97 ? 12.940 3.898 4.290 1.00 80.88 97 ASP A CA 1
ATOM 691 C C . ASP A 1 97 ? 13.897 2.811 3.799 1.00 80.88 97 ASP A C 1
ATOM 693 O O . ASP A 1 97 ? 14.063 1.743 4.385 1.00 80.88 97 ASP A O 1
ATOM 697 N N . LYS A 1 98 ? 14.531 3.071 2.653 1.00 69.69 98 LYS A N 1
ATOM 698 C CA . LYS A 1 98 ? 15.476 2.139 2.032 1.00 69.69 98 LYS A CA 1
ATOM 699 C C . LYS A 1 98 ? 16.777 1.972 2.834 1.00 69.69 98 LYS A C 1
ATOM 701 O O . LYS A 1 98 ? 17.684 1.305 2.336 1.00 69.69 98 LYS A O 1
ATOM 706 N N . GLY A 1 99 ? 16.867 2.538 4.047 1.00 65.81 99 GLY A N 1
ATOM 707 C CA . GLY A 1 99 ? 17.717 2.087 5.158 1.00 65.81 99 GLY A CA 1
ATOM 708 C C . GLY A 1 99 ? 19.226 2.114 4.916 1.00 65.81 99 GLY A C 1
ATOM 709 O O . GLY A 1 99 ? 19.997 1.595 5.720 1.00 65.81 99 GLY A O 1
ATOM 710 N N . GLY A 1 100 ? 19.675 2.688 3.804 1.00 77.19 100 GLY A N 1
ATOM 711 C CA . GLY A 1 100 ? 21.066 2.653 3.395 1.00 77.19 100 GLY A CA 1
ATOM 712 C C . GLY A 1 100 ? 21.359 3.579 2.219 1.00 77.19 100 GLY A C 1
ATOM 713 O O . GLY A 1 100 ? 20.452 4.199 1.657 1.00 77.19 100 GLY A O 1
ATOM 714 N N . PRO A 1 101 ? 22.641 3.690 1.839 1.00 87.25 101 PRO A N 1
ATOM 715 C CA . PRO A 1 101 ? 23.056 4.544 0.736 1.00 87.25 101 PRO A CA 1
ATOM 716 C C . PRO A 1 101 ? 22.314 4.193 -0.558 1.00 87.25 101 PRO A C 1
ATOM 718 O O . PRO A 1 101 ? 22.084 3.022 -0.842 1.00 87.25 101 PRO A O 1
ATOM 721 N N . THR A 1 102 ? 22.010 5.193 -1.386 1.00 86.62 102 THR A N 1
ATOM 722 C CA . THR A 1 102 ? 21.222 5.057 -2.626 1.00 86.62 102 THR A CA 1
ATOM 723 C C . THR A 1 102 ? 21.650 3.887 -3.518 1.00 86.62 102 THR A C 1
ATOM 725 O O . THR A 1 102 ? 20.810 3.233 -4.131 1.00 86.62 102 THR A O 1
ATOM 728 N N . TRP A 1 103 ? 22.944 3.559 -3.557 1.00 85.00 103 TRP A N 1
ATOM 729 C CA . TRP A 1 103 ? 23.468 2.461 -4.370 1.00 85.00 103 TRP A CA 1
ATOM 730 C C . TRP A 1 103 ? 22.938 1.075 -3.974 1.00 85.00 103 TRP A C 1
ATOM 732 O O . TRP A 1 103 ? 22.947 0.193 -4.823 1.00 85.00 103 TRP A O 1
ATOM 742 N N . THR A 1 104 ? 22.460 0.852 -2.743 1.00 84.38 104 THR A N 1
ATOM 743 C CA . THR A 1 104 ? 21.993 -0.476 -2.289 1.00 84.38 104 THR A CA 1
ATOM 744 C C . THR A 1 104 ? 20.653 -0.877 -2.912 1.00 84.38 104 THR A C 1
ATOM 746 O O . THR A 1 104 ? 20.340 -2.067 -3.034 1.00 84.38 104 THR A O 1
ATOM 749 N N . TRP A 1 105 ? 19.861 0.106 -3.346 1.00 85.19 105 TRP A N 1
ATOM 750 C CA . TRP A 1 105 ? 18.513 -0.106 -3.870 1.00 85.19 105 TRP A CA 1
ATOM 751 C C . TRP A 1 105 ? 18.278 0.530 -5.240 1.00 85.19 105 TRP A C 1
ATOM 753 O O . TRP A 1 105 ? 17.530 -0.045 -6.025 1.00 85.19 105 TRP A O 1
ATOM 763 N N . ALA A 1 106 ? 18.915 1.659 -5.568 1.00 89.75 106 ALA A N 1
ATOM 764 C CA . ALA A 1 106 ? 18.614 2.419 -6.785 1.00 89.75 106 ALA A CA 1
ATOM 765 C C . ALA A 1 106 ? 19.004 1.696 -8.080 1.00 89.75 106 ALA A C 1
ATOM 767 O O . ALA A 1 106 ? 18.405 1.954 -9.121 1.00 89.75 106 ALA A O 1
ATOM 768 N N . TRP A 1 107 ? 19.942 0.744 -8.021 1.00 89.38 107 TRP A N 1
ATOM 769 C CA . TRP A 1 107 ? 20.303 -0.093 -9.172 1.00 89.38 107 TRP A CA 1
ATOM 770 C C . TRP A 1 107 ? 19.123 -0.923 -9.696 1.00 89.38 107 TRP A C 1
ATOM 772 O O . TRP A 1 107 ? 19.097 -1.263 -10.875 1.00 89.38 107 TRP A O 1
ATOM 782 N N . ARG A 1 108 ? 18.130 -1.211 -8.845 1.00 89.44 108 ARG A N 1
ATOM 783 C CA . ARG A 1 108 ? 16.918 -1.946 -9.215 1.00 89.44 108 ARG A CA 1
ATOM 784 C C . ARG A 1 108 ? 16.015 -1.119 -10.149 1.00 89.44 108 ARG A C 1
ATOM 786 O O . ARG A 1 108 ? 15.869 -1.468 -11.313 1.00 89.44 108 ARG A O 1
ATOM 793 N N . PRO A 1 109 ? 15.441 0.030 -9.745 1.00 91.38 109 PRO A N 1
ATOM 794 C CA . PRO A 1 109 ? 14.679 0.835 -10.695 1.00 91.38 109 PRO A CA 1
ATOM 795 C C . PRO A 1 109 ? 15.552 1.302 -11.870 1.00 91.38 109 PRO A C 1
ATOM 797 O O . PRO A 1 109 ? 15.087 1.266 -13.005 1.00 91.38 109 PRO A O 1
ATOM 800 N N . ALA A 1 110 ? 16.822 1.664 -11.643 1.00 92.88 110 ALA A N 1
ATOM 801 C CA . ALA A 1 110 ? 17.718 2.092 -12.720 1.00 92.88 110 ALA A CA 1
ATOM 802 C C . ALA A 1 110 ? 17.922 1.004 -13.786 1.00 92.88 110 ALA A C 1
ATOM 804 O O . ALA A 1 110 ? 17.847 1.299 -14.976 1.00 92.88 110 ALA A O 1
ATOM 805 N N . GLY A 1 111 ? 18.120 -0.251 -13.373 1.00 92.62 111 GLY A N 1
ATOM 806 C CA . GLY A 1 111 ? 18.225 -1.384 -14.285 1.00 92.62 111 GLY A CA 1
ATOM 807 C C . GLY A 1 111 ? 16.942 -1.599 -15.085 1.00 92.62 111 GLY A C 1
ATOM 808 O O . GLY A 1 111 ? 17.007 -1.721 -16.305 1.00 92.62 111 GLY A O 1
ATOM 809 N N . MET A 1 112 ? 15.768 -1.566 -14.440 1.00 93.62 112 MET A N 1
ATOM 810 C CA . MET A 1 112 ? 14.487 -1.703 -15.153 1.00 93.62 112 MET A CA 1
ATOM 811 C C . MET A 1 112 ? 14.294 -0.619 -16.219 1.00 93.62 112 MET A C 1
ATOM 813 O O . MET A 1 112 ? 13.938 -0.937 -17.353 1.00 93.62 112 MET A O 1
ATOM 817 N N . TRP A 1 113 ? 14.560 0.645 -15.878 1.00 94.38 113 TRP A N 1
ATOM 818 C CA . TRP A 1 113 ? 14.442 1.758 -16.822 1.00 94.38 113 TRP A CA 1
ATOM 819 C C . TRP A 1 113 ? 15.465 1.675 -17.950 1.00 94.38 113 TRP A C 1
ATOM 821 O O . TRP A 1 113 ? 15.119 1.942 -19.099 1.00 94.38 113 TRP A O 1
ATOM 831 N N . LEU A 1 114 ? 16.696 1.256 -17.647 1.00 94.38 114 LEU A N 1
ATOM 832 C CA . LEU A 1 114 ? 17.721 1.020 -18.658 1.00 94.38 114 LEU A CA 1
ATOM 833 C C . LEU A 1 114 ? 17.261 -0.042 -19.659 1.00 94.38 114 LEU A C 1
ATOM 835 O O . LEU A 1 114 ? 17.263 0.214 -20.859 1.00 94.38 114 LEU A O 1
ATOM 839 N N . PHE A 1 115 ? 16.820 -1.210 -19.186 1.00 93.88 115 PHE A N 1
ATOM 840 C CA . PHE A 1 115 ? 16.359 -2.283 -20.066 1.00 93.88 115 PHE A CA 1
ATOM 841 C C . PHE A 1 115 ? 15.116 -1.890 -20.863 1.00 93.88 115 PHE A C 1
ATOM 843 O O . PHE A 1 115 ? 15.057 -2.181 -22.055 1.00 93.88 115 PHE A O 1
ATOM 850 N N . LEU A 1 116 ? 14.163 -1.176 -20.258 1.00 94.38 116 LEU A N 1
ATOM 851 C CA . LEU A 1 116 ? 13.006 -0.650 -20.982 1.00 94.38 116 LEU A CA 1
ATOM 852 C C . LEU A 1 116 ? 13.434 0.326 -22.087 1.00 94.38 116 LEU A C 1
ATOM 854 O O . LEU A 1 116 ? 12.944 0.231 -23.210 1.00 94.38 116 LEU A O 1
ATOM 858 N N . GLY A 1 117 ? 14.378 1.221 -21.791 1.00 94.38 117 GLY A N 1
ATOM 859 C CA . GLY A 1 117 ? 14.946 2.151 -22.763 1.00 94.38 117 GLY A CA 1
ATOM 860 C C . GLY A 1 117 ? 15.670 1.438 -23.905 1.00 94.38 117 GLY A C 1
ATOM 861 O O . GLY A 1 117 ? 15.475 1.791 -25.064 1.00 94.38 117 GLY A O 1
ATOM 862 N N . LEU A 1 118 ? 16.445 0.394 -23.603 1.00 92.69 118 LEU A N 1
ATOM 863 C CA . LEU A 1 118 ? 17.125 -0.426 -24.610 1.00 92.69 118 LEU A CA 1
ATOM 864 C C . LEU A 1 118 ? 16.135 -1.199 -25.494 1.00 92.69 118 LEU A C 1
ATOM 866 O O . LEU A 1 118 ? 16.325 -1.255 -26.707 1.00 92.69 118 LEU A O 1
ATOM 870 N N . VAL A 1 119 ? 15.057 -1.745 -24.920 1.00 92.81 119 VAL A N 1
ATOM 871 C CA . VAL A 1 119 ? 13.982 -2.393 -25.691 1.00 92.81 119 VAL A CA 1
ATOM 872 C C . VAL A 1 119 ? 13.262 -1.380 -26.573 1.00 92.81 119 VAL A C 1
ATOM 874 O O . VAL A 1 119 ? 13.063 -1.646 -27.753 1.00 92.81 119 VAL A O 1
ATOM 877 N N . ALA A 1 120 ? 12.903 -0.210 -26.041 1.00 94.44 120 ALA A N 1
ATOM 878 C CA . ALA A 1 120 ? 12.264 0.847 -26.820 1.00 94.44 120 ALA A CA 1
ATOM 879 C C . ALA A 1 120 ? 13.175 1.329 -27.959 1.00 94.44 120 ALA A C 1
ATOM 881 O O . ALA A 1 120 ? 12.721 1.505 -29.092 1.00 94.44 120 ALA A O 1
ATOM 882 N N . TRP A 1 121 ? 14.474 1.477 -27.683 1.00 91.38 121 TRP A N 1
ATOM 883 C CA . TRP A 1 121 ? 15.472 1.797 -28.694 1.00 91.38 121 TRP A CA 1
ATOM 884 C C . TRP A 1 121 ? 15.511 0.733 -29.794 1.00 91.38 121 TRP A C 1
ATOM 886 O O . TRP A 1 121 ? 15.396 1.058 -30.973 1.00 91.38 121 TRP A O 1
ATOM 896 N N . TYR A 1 122 ? 15.607 -0.540 -29.414 1.00 90.00 122 TYR A N 1
ATOM 897 C CA . TYR A 1 122 ? 15.678 -1.652 -30.355 1.00 90.00 122 TYR A CA 1
ATOM 898 C C . TYR A 1 122 ? 14.409 -1.807 -31.202 1.00 90.00 122 TYR A C 1
ATOM 900 O O . TYR A 1 122 ? 14.486 -1.868 -32.427 1.00 90.00 122 TYR A O 1
ATOM 908 N N . VAL A 1 123 ? 13.247 -1.882 -30.556 1.00 91.00 123 VAL A N 1
ATOM 909 C CA . VAL A 1 123 ? 11.984 -2.265 -31.198 1.00 91.00 123 VAL A CA 1
ATOM 910 C C . VAL A 1 123 ? 11.358 -1.102 -31.959 1.00 91.00 123 VAL A C 1
ATOM 912 O O . VAL A 1 123 ? 10.770 -1.319 -33.015 1.00 91.00 123 VAL A O 1
ATOM 915 N N . ALA A 1 124 ? 11.467 0.123 -31.443 1.00 93.75 124 ALA A N 1
ATOM 916 C CA . ALA A 1 124 ? 10.806 1.284 -32.034 1.00 93.75 124 ALA A CA 1
ATOM 917 C C . ALA A 1 124 ? 11.795 2.243 -32.702 1.00 93.75 124 ALA A C 1
ATOM 919 O O . ALA A 1 124 ? 11.612 2.600 -33.867 1.00 93.75 124 ALA A O 1
ATOM 920 N N . MET A 1 125 ? 12.852 2.653 -31.993 1.00 94.50 125 MET A N 1
ATOM 921 C CA . MET A 1 125 ? 13.714 3.733 -32.483 1.00 94.50 125 MET A CA 1
ATOM 922 C C . MET A 1 125 ? 14.591 3.307 -33.656 1.00 94.50 125 MET A C 1
ATOM 924 O O . MET A 1 125 ? 14.673 4.053 -34.624 1.00 94.50 125 MET A O 1
ATOM 928 N N . ILE A 1 126 ? 15.215 2.125 -33.622 1.00 93.50 126 ILE A N 1
ATOM 929 C CA . ILE A 1 126 ? 16.070 1.661 -34.726 1.00 93.50 126 ILE A CA 1
ATOM 930 C C . ILE A 1 126 ? 15.280 1.564 -36.042 1.00 93.50 126 ILE A C 1
ATOM 932 O O . ILE A 1 126 ? 15.730 2.158 -37.025 1.00 93.50 126 ILE A O 1
ATOM 936 N N . PRO A 1 127 ? 14.105 0.900 -36.110 1.00 93.38 127 PRO A N 1
ATOM 937 C CA . PRO A 1 127 ? 13.303 0.885 -37.331 1.00 93.38 127 PRO A CA 1
ATOM 938 C C . PRO A 1 127 ? 12.900 2.286 -37.785 1.00 93.38 127 PRO A C 1
ATOM 940 O O . PRO A 1 127 ? 13.048 2.605 -38.962 1.00 93.38 127 PRO A O 1
ATOM 943 N N . LEU A 1 128 ? 12.447 3.137 -36.860 1.00 95.56 128 LEU A N 1
ATOM 944 C CA . LEU A 1 128 ? 12.032 4.501 -37.174 1.00 95.56 128 LEU A CA 1
ATOM 945 C C . LEU A 1 128 ? 13.180 5.326 -37.769 1.00 95.56 128 LEU A C 1
ATOM 947 O O . LEU A 1 128 ? 13.021 5.933 -38.827 1.00 95.56 128 LEU A O 1
ATOM 951 N N . VAL A 1 129 ? 14.345 5.320 -37.120 1.00 95.62 129 VAL A N 1
ATOM 952 C CA . VAL A 1 129 ? 15.537 6.032 -37.594 1.00 95.62 129 VAL A CA 1
ATOM 953 C C . VAL A 1 129 ? 15.982 5.475 -38.940 1.00 95.62 129 VAL A C 1
ATOM 955 O O . VAL A 1 129 ? 16.272 6.248 -39.847 1.00 95.62 129 VAL A O 1
ATOM 958 N N . ASN A 1 130 ? 15.961 4.153 -39.119 1.00 95.62 130 ASN A N 1
ATOM 959 C CA . ASN A 1 130 ? 16.277 3.546 -40.405 1.00 95.62 130 ASN A CA 1
ATOM 960 C C . ASN A 1 130 ? 15.307 3.992 -41.500 1.00 95.62 130 ASN A C 1
ATOM 962 O O . ASN A 1 130 ? 15.774 4.304 -42.590 1.00 95.62 130 ASN A O 1
ATOM 966 N N . VAL A 1 131 ? 13.996 4.081 -41.248 1.00 95.06 131 VAL A N 1
ATOM 967 C CA . VAL A 1 131 ? 13.042 4.626 -42.231 1.00 95.06 131 VAL A CA 1
ATOM 968 C C . VAL A 1 131 ? 13.400 6.067 -42.592 1.00 95.06 131 VAL A C 1
ATOM 970 O O . VAL A 1 131 ? 13.504 6.377 -43.777 1.00 95.06 131 VAL A O 1
ATOM 973 N N . VAL A 1 132 ? 13.651 6.925 -41.599 1.00 95.75 132 VAL A N 1
ATOM 974 C CA . VAL A 1 132 ? 14.017 8.334 -41.823 1.00 95.75 132 VAL A CA 1
ATOM 975 C C . VAL A 1 132 ? 15.307 8.458 -42.639 1.00 95.75 132 VAL A C 1
ATOM 977 O O . VAL A 1 132 ? 15.336 9.202 -43.616 1.00 95.75 132 VAL A O 1
ATOM 980 N N . LEU A 1 133 ? 16.348 7.696 -42.296 1.00 95.00 133 LEU A N 1
ATOM 981 C CA . LEU A 1 133 ? 17.612 7.669 -43.037 1.00 95.00 133 LEU A CA 1
ATOM 982 C C . LEU A 1 133 ? 17.414 7.202 -44.483 1.00 95.00 133 LEU A C 1
ATOM 984 O O . LEU A 1 133 ? 17.970 7.792 -45.405 1.00 95.00 133 LEU A O 1
ATOM 988 N N . GLY A 1 134 ? 16.563 6.197 -44.694 1.00 93.62 134 GLY A N 1
ATOM 989 C CA . GLY A 1 134 ? 16.224 5.729 -46.034 1.00 93.62 134 GLY A CA 1
ATOM 990 C C . GLY A 1 134 ? 15.511 6.776 -46.879 1.00 93.62 134 GLY A C 1
ATOM 991 O O . GLY A 1 134 ? 15.839 6.942 -48.049 1.00 93.62 134 GLY A O 1
ATOM 992 N N . LEU A 1 135 ? 14.568 7.509 -46.288 1.00 94.31 135 LEU A N 1
ATOM 993 C CA . LEU A 1 135 ? 13.892 8.620 -46.962 1.00 94.31 135 LEU A CA 1
ATOM 994 C C . LEU A 1 135 ? 14.847 9.786 -47.259 1.00 94.31 135 LEU A C 1
ATOM 996 O O . LEU A 1 135 ? 14.643 10.505 -48.232 1.00 94.31 135 LEU A O 1
ATOM 1000 N N . ALA A 1 136 ? 15.898 9.951 -46.453 1.00 93.81 136 ALA A N 1
ATOM 1001 C CA . ALA A 1 136 ? 16.958 10.932 -46.666 1.00 93.81 136 ALA A CA 1
ATOM 1002 C C . ALA A 1 136 ? 18.032 10.482 -47.681 1.00 93.81 136 ALA A C 1
ATOM 1004 O O . ALA A 1 136 ? 18.978 11.228 -47.926 1.00 93.81 136 ALA A O 1
ATOM 1005 N N . GLY A 1 137 ? 17.897 9.290 -48.278 1.00 94.81 137 GLY A N 1
ATOM 1006 C CA . GLY A 1 137 ? 18.816 8.774 -49.296 1.00 94.81 137 GLY A CA 1
ATOM 1007 C C . GLY A 1 137 ? 20.066 8.084 -48.746 1.00 94.81 137 GLY A C 1
ATOM 1008 O O . GLY A 1 137 ? 21.037 7.935 -49.479 1.00 94.81 137 GLY A O 1
ATOM 1009 N N . ALA A 1 138 ? 20.073 7.678 -47.473 1.00 92.94 138 ALA A N 1
ATOM 1010 C CA . ALA A 1 138 ? 21.171 6.895 -46.917 1.00 92.94 138 ALA A CA 1
ATOM 1011 C C . ALA A 1 138 ? 21.091 5.421 -47.357 1.00 92.94 138 ALA A C 1
ATOM 1013 O O . ALA A 1 138 ? 20.067 4.751 -47.159 1.00 92.94 138 ALA A O 1
ATOM 1014 N N . ASP A 1 139 ? 22.203 4.914 -47.891 1.00 88.06 139 ASP A N 1
ATOM 1015 C CA . ASP A 1 139 ? 22.362 3.504 -48.269 1.00 88.06 139 ASP A CA 1
ATOM 1016 C C . ASP A 1 139 ? 22.615 2.610 -47.045 1.00 88.06 139 ASP A C 1
ATOM 1018 O O . ASP A 1 139 ? 22.099 1.495 -46.954 1.00 88.06 139 ASP A O 1
ATOM 1022 N N . GLU A 1 140 ? 23.347 3.131 -46.059 1.00 86.81 140 GLU A N 1
ATOM 1023 C CA . GLU A 1 140 ? 23.669 2.429 -44.818 1.00 86.81 140 GLU A CA 1
ATOM 1024 C C . GLU A 1 140 ? 22.526 2.500 -43.799 1.00 86.81 140 GLU A C 1
ATOM 1026 O O . GLU A 1 140 ? 21.813 3.502 -43.678 1.00 86.81 140 GLU A O 1
ATOM 1031 N N . ARG A 1 141 ? 22.367 1.429 -43.016 1.00 89.06 141 ARG A N 1
ATOM 1032 C CA . ARG A 1 141 ? 21.345 1.323 -41.966 1.00 89.06 141 ARG A CA 1
ATOM 1033 C C . ARG A 1 141 ? 21.987 1.039 -40.622 1.00 89.06 141 ARG A C 1
ATOM 1035 O O . ARG A 1 141 ? 22.979 0.324 -40.522 1.00 89.06 141 ARG A O 1
ATOM 1042 N N . LEU A 1 142 ? 21.383 1.577 -39.569 1.00 88.00 142 LEU A N 1
ATOM 1043 C CA . LEU A 1 142 ? 21.769 1.259 -38.206 1.00 88.00 142 LEU A CA 1
ATOM 1044 C C . LEU A 1 142 ? 21.486 -0.218 -37.932 1.00 88.00 142 LEU A C 1
ATOM 1046 O O . LEU A 1 142 ? 20.345 -0.678 -38.041 1.00 88.00 142 LEU A O 1
ATOM 1050 N N . GLY A 1 143 ? 22.545 -0.933 -37.568 1.00 84.75 143 GLY A N 1
ATOM 1051 C CA . GLY A 1 143 ? 22.496 -2.290 -37.048 1.00 84.75 143 GLY A CA 1
ATOM 1052 C C . GLY A 1 143 ? 22.602 -2.320 -35.526 1.00 84.75 143 GLY A C 1
ATOM 1053 O O . GLY A 1 143 ? 22.874 -1.315 -34.865 1.00 84.75 143 GLY A O 1
ATOM 1054 N N . LEU A 1 144 ? 22.402 -3.506 -34.964 1.00 83.81 144 LEU A N 1
ATOM 1055 C CA . LEU A 1 144 ? 22.648 -3.744 -33.550 1.00 83.81 144 LEU A CA 1
ATOM 1056 C C . LEU A 1 144 ? 24.140 -3.935 -33.290 1.00 83.81 144 LEU A C 1
ATOM 1058 O O . LEU A 1 144 ? 24.780 -4.761 -33.932 1.00 83.81 144 LEU A O 1
ATOM 1062 N N . VAL A 1 145 ? 24.668 -3.208 -32.305 1.00 84.38 145 VAL A N 1
ATOM 1063 C CA . VAL A 1 145 ? 26.025 -3.433 -31.778 1.00 84.38 145 VAL A CA 1
ATOM 1064 C C . VAL A 1 145 ? 26.038 -4.608 -30.798 1.00 84.38 145 VAL A C 1
ATOM 1066 O O . VAL A 1 145 ? 26.988 -5.381 -30.760 1.00 84.38 145 VAL A O 1
ATOM 1069 N N . VAL A 1 146 ? 24.967 -4.745 -30.014 1.00 85.75 146 VAL A N 1
ATOM 1070 C CA . VAL A 1 146 ? 24.747 -5.864 -29.094 1.00 85.75 146 VAL A CA 1
ATOM 1071 C C . VAL A 1 146 ? 23.611 -6.696 -29.654 1.00 85.75 146 VAL A C 1
ATOM 1073 O O . VAL A 1 146 ? 22.507 -6.184 -29.848 1.00 85.75 146 VAL A O 1
ATOM 1076 N N . ASP A 1 147 ? 23.876 -7.966 -29.931 1.00 88.25 147 ASP A N 1
ATOM 1077 C CA . ASP A 1 147 ? 22.855 -8.861 -30.446 1.00 88.25 147 ASP A CA 1
ATOM 1078 C C . ASP A 1 147 ? 21.822 -9.228 -29.367 1.00 88.25 147 ASP A C 1
ATOM 1080 O O . ASP A 1 147 ? 22.030 -9.086 -28.156 1.00 88.25 147 ASP A O 1
ATOM 1084 N N . VAL A 1 148 ? 20.678 -9.728 -29.828 1.00 87.75 148 VAL A N 1
ATOM 1085 C CA . VAL A 1 148 ? 19.525 -10.028 -28.973 1.00 87.75 148 VAL A CA 1
ATOM 1086 C C . VAL A 1 148 ? 19.843 -11.109 -27.934 1.00 87.75 148 VAL A C 1
ATOM 1088 O O . VAL A 1 148 ? 19.282 -11.073 -26.840 1.00 87.75 148 VAL A O 1
ATOM 1091 N N . SER A 1 149 ? 20.751 -12.048 -28.223 1.00 91.19 149 SER A N 1
ATOM 1092 C CA . SER A 1 149 ? 21.099 -13.124 -27.289 1.00 91.19 149 SER A CA 1
ATOM 1093 C C . SER A 1 149 ? 21.931 -12.612 -26.111 1.00 91.19 149 SER A C 1
ATOM 1095 O O . SER A 1 149 ? 21.640 -12.949 -24.958 1.00 91.19 149 SER A O 1
ATOM 1097 N N . VAL A 1 150 ? 22.896 -11.722 -26.367 1.00 91.56 150 VAL A N 1
ATOM 1098 C CA . VAL A 1 150 ? 23.669 -11.050 -25.313 1.00 91.56 150 VAL A CA 1
ATOM 1099 C C . VAL A 1 150 ? 22.755 -10.156 -24.483 1.00 91.56 150 VAL A C 1
ATOM 1101 O O . VAL A 1 150 ? 22.789 -10.214 -23.252 1.00 91.56 150 VAL A O 1
ATOM 1104 N N . PHE A 1 151 ? 21.870 -9.394 -25.133 1.00 91.81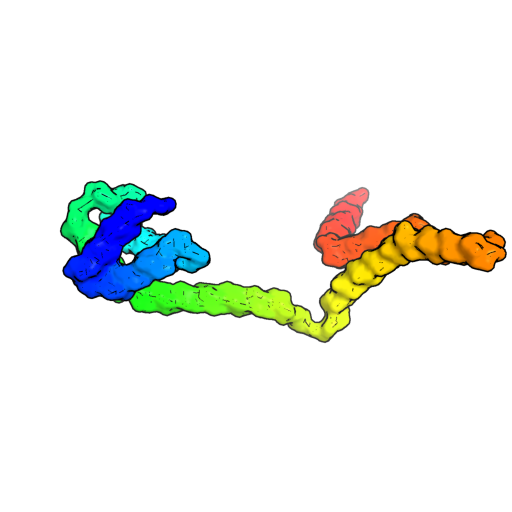 151 PHE A N 1
ATOM 1105 C CA . PHE A 1 151 ? 20.871 -8.583 -24.439 1.00 91.81 151 PHE A CA 1
ATOM 1106 C C . PHE A 1 151 ? 19.968 -9.428 -23.527 1.00 91.81 151 PHE A C 1
ATOM 1108 O O . PHE A 1 151 ? 19.815 -9.111 -22.347 1.00 91.81 151 PHE A O 1
ATOM 1115 N N . ALA A 1 152 ? 19.401 -10.520 -24.046 1.00 91.25 152 ALA A N 1
ATOM 1116 C CA . ALA A 1 152 ? 18.525 -11.406 -23.286 1.00 91.25 152 ALA A CA 1
ATOM 1117 C C . ALA A 1 152 ? 19.255 -12.034 -22.093 1.00 91.25 152 ALA A C 1
ATOM 1119 O O . ALA A 1 152 ? 18.698 -12.108 -21.000 1.00 91.25 152 ALA A O 1
ATOM 1120 N N . THR A 1 153 ? 20.520 -12.418 -22.273 1.00 93.00 153 THR A N 1
ATOM 1121 C CA . THR A 1 153 ? 21.358 -12.956 -21.193 1.00 93.00 153 THR A CA 1
ATOM 1122 C C . THR A 1 153 ? 21.553 -11.926 -20.082 1.00 93.00 153 THR A C 1
ATOM 1124 O O . THR A 1 153 ? 21.350 -12.240 -18.907 1.00 93.00 153 THR A O 1
ATOM 1127 N N . LEU A 1 154 ? 21.882 -10.679 -20.432 1.00 91.94 154 LEU A N 1
ATOM 1128 C CA . LEU A 1 154 ? 22.027 -9.587 -19.465 1.00 91.94 154 LEU A CA 1
ATOM 1129 C C . LEU A 1 154 ? 20.706 -9.280 -18.752 1.00 91.94 154 LEU A C 1
ATOM 1131 O O . LEU A 1 154 ? 20.694 -9.113 -17.533 1.00 91.94 154 LEU A O 1
ATOM 1135 N N . PHE A 1 155 ? 19.595 -9.256 -19.490 1.00 90.62 155 PHE A N 1
ATOM 1136 C CA . PHE A 1 155 ? 18.266 -8.991 -18.944 1.00 90.62 155 PHE A CA 1
ATOM 1137 C C . PHE A 1 155 ? 17.820 -10.076 -17.961 1.00 90.62 155 PHE A C 1
ATOM 1139 O O . PHE A 1 155 ? 17.411 -9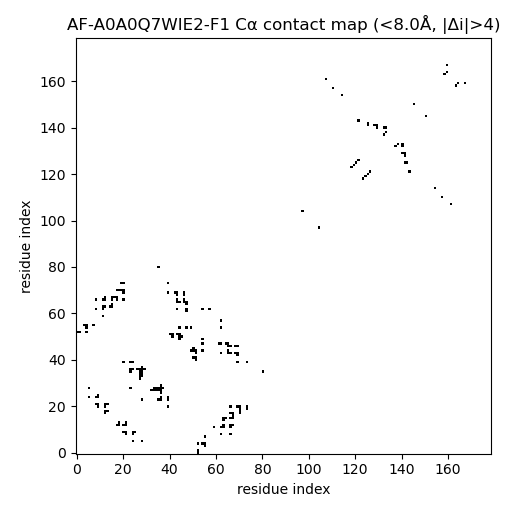.766 -16.845 1.00 90.62 155 PHE A O 1
ATOM 1146 N N . VAL A 1 156 ? 17.952 -11.351 -18.333 1.00 89.44 156 VAL A N 1
ATOM 1147 C CA . VAL A 1 156 ? 17.611 -12.485 -17.462 1.00 89.44 156 VAL A CA 1
ATOM 1148 C C . VAL A 1 156 ? 18.517 -12.523 -16.235 1.00 89.44 156 VAL A C 1
ATOM 1150 O O . VAL A 1 156 ? 18.028 -12.735 -15.128 1.00 89.44 156 VAL A O 1
ATOM 1153 N N . THR A 1 157 ? 19.814 -12.255 -16.398 1.00 89.69 157 THR A N 1
ATOM 1154 C CA . THR A 1 157 ? 20.754 -12.166 -15.270 1.00 89.69 157 THR A CA 1
ATOM 1155 C C . THR A 1 157 ? 20.339 -11.056 -14.306 1.00 89.69 157 THR A C 1
ATOM 1157 O O . THR A 1 157 ? 20.255 -11.278 -13.098 1.00 89.69 157 THR A O 1
ATOM 1160 N N . TYR A 1 158 ? 20.010 -9.876 -14.834 1.00 90.19 158 TYR A N 1
ATOM 1161 C CA . TYR A 1 158 ? 19.509 -8.756 -14.047 1.00 90.19 158 TYR A CA 1
ATOM 1162 C C . TYR A 1 158 ? 18.202 -9.102 -13.314 1.00 90.19 158 TYR A C 1
ATOM 1164 O O . TYR A 1 158 ? 18.105 -8.871 -12.110 1.00 90.19 158 TYR A O 1
ATOM 1172 N N . LEU A 1 159 ? 17.222 -9.707 -13.996 1.00 87.38 159 LEU A N 1
ATOM 1173 C CA . LEU A 1 159 ? 15.968 -10.145 -13.376 1.00 87.38 159 LEU A CA 1
ATOM 1174 C C . LEU A 1 159 ? 16.198 -11.202 -12.294 1.00 87.38 159 LEU A C 1
ATOM 1176 O O . LEU A 1 159 ? 15.558 -11.144 -11.247 1.00 87.38 159 LEU A O 1
ATOM 1180 N N . GLY A 1 160 ? 17.128 -12.133 -12.508 1.00 85.69 160 GLY A N 1
ATOM 1181 C CA . GLY A 1 160 ? 17.510 -13.133 -11.515 1.00 85.69 160 GLY A CA 1
ATOM 1182 C C . GLY A 1 160 ? 18.074 -12.498 -10.243 1.00 85.69 160 GLY A C 1
ATOM 1183 O O . GLY A 1 160 ? 17.667 -12.865 -9.143 1.00 85.69 160 GLY A O 1
ATOM 1184 N N . LEU A 1 161 ? 18.948 -11.497 -10.379 1.00 85.06 161 LEU A N 1
ATOM 1185 C CA . LEU A 1 161 ? 19.490 -10.748 -9.242 1.00 85.06 161 LEU A CA 1
ATOM 1186 C C . LEU A 1 161 ? 18.434 -9.866 -8.562 1.00 85.06 161 LEU A C 1
ATOM 1188 O O . LEU A 1 161 ? 18.429 -9.742 -7.339 1.00 85.06 161 LEU A O 1
ATOM 1192 N N . TYR A 1 162 ? 17.550 -9.251 -9.346 1.00 83.50 162 TYR A N 1
ATOM 1193 C CA . TYR A 1 162 ? 16.562 -8.296 -8.856 1.00 83.50 162 TYR A CA 1
ATOM 1194 C C . TYR A 1 162 ? 15.350 -8.965 -8.187 1.00 83.50 162 TYR A C 1
ATOM 1196 O O . TYR A 1 162 ? 14.983 -8.585 -7.076 1.00 83.50 162 TYR A O 1
ATOM 1204 N N . MET A 1 163 ? 14.743 -9.956 -8.845 1.00 79.38 163 MET A N 1
ATOM 1205 C CA . MET A 1 163 ? 13.500 -10.614 -8.417 1.00 79.38 163 MET A CA 1
ATOM 1206 C C . MET A 1 163 ? 13.731 -11.951 -7.703 1.00 79.38 163 MET A C 1
ATOM 1208 O O . MET A 1 163 ? 12.858 -12.418 -6.978 1.00 79.38 163 MET A O 1
ATOM 1212 N N . GLY A 1 164 ? 14.880 -12.596 -7.923 1.00 69.75 164 GLY A N 1
ATOM 1213 C CA . GLY A 1 164 ? 15.058 -14.024 -7.653 1.00 69.75 164 GLY A CA 1
ATOM 1214 C C . GLY A 1 164 ? 16.290 -14.388 -6.836 1.00 69.75 164 GLY A C 1
ATOM 1215 O O . GLY A 1 164 ? 16.681 -15.550 -6.861 1.00 69.75 164 GLY A O 1
ATOM 1216 N N . GLY A 1 165 ? 16.908 -13.457 -6.101 1.00 68.75 165 GLY A N 1
ATOM 1217 C CA . GLY A 1 165 ? 18.132 -13.746 -5.338 1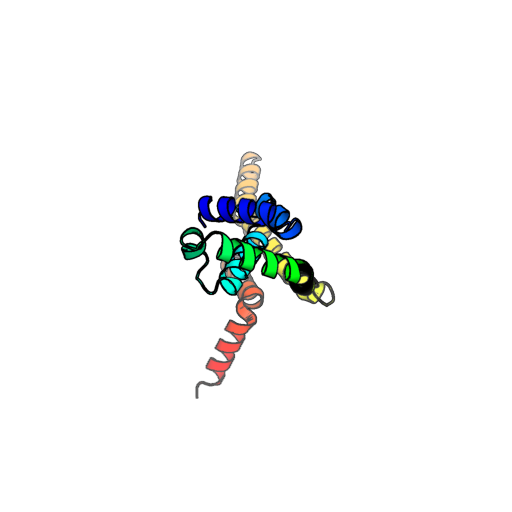.00 68.75 165 GLY A CA 1
ATOM 1218 C C . GLY A 1 165 ? 18.006 -14.970 -4.415 1.00 68.75 165 GLY A C 1
ATOM 1219 O O . GLY A 1 165 ? 18.920 -15.789 -4.349 1.00 68.75 165 GLY A O 1
ATOM 1220 N N . HIS A 1 166 ? 16.841 -15.155 -3.779 1.00 67.69 166 HIS A N 1
ATOM 1221 C CA . HIS A 1 166 ? 16.532 -16.347 -2.981 1.00 67.69 166 HIS A CA 1
ATOM 1222 C C . HIS A 1 166 ? 16.321 -17.605 -3.833 1.00 67.69 166 HIS A C 1
ATOM 1224 O O . HIS A 1 166 ? 16.856 -18.654 -3.500 1.00 67.69 166 HIS A O 1
ATOM 1230 N N . THR A 1 167 ? 15.625 -17.506 -4.966 1.00 71.88 167 THR A N 1
ATOM 1231 C CA . THR A 1 167 ? 15.424 -18.627 -5.899 1.00 71.88 167 THR A CA 1
ATOM 1232 C C . THR A 1 167 ? 16.743 -19.125 -6.487 1.00 71.88 167 THR A C 1
ATOM 1234 O O . THR A 1 167 ? 16.970 -20.329 -6.570 1.00 71.88 167 THR A O 1
ATOM 1237 N N . VAL A 1 168 ? 17.638 -18.207 -6.858 1.00 68.75 168 VAL A N 1
ATOM 1238 C CA . VAL A 1 168 ? 18.973 -18.531 -7.368 1.00 68.75 168 VAL A CA 1
ATOM 1239 C C . VAL A 1 168 ? 19.830 -19.146 -6.259 1.00 68.75 168 VAL A C 1
ATOM 1241 O O . VAL A 1 168 ? 20.476 -20.168 -6.486 1.00 68.75 168 VAL A O 1
ATOM 1244 N N . LYS A 1 169 ? 19.797 -18.585 -5.042 1.00 71.75 169 LYS A N 1
ATOM 1245 C CA . LYS A 1 169 ? 20.491 -19.148 -3.872 1.00 71.75 169 LYS A CA 1
ATOM 1246 C C . LYS A 1 169 ? 20.003 -20.562 -3.543 1.00 71.75 169 LYS A C 1
ATOM 1248 O O . LYS A 1 169 ? 20.826 -21.452 -3.345 1.00 71.75 169 LYS A O 1
ATOM 1253 N N . ASP A 1 170 ? 18.693 -20.786 -3.545 1.00 79.94 170 ASP A N 1
ATOM 1254 C CA . ASP A 1 170 ? 18.085 -22.088 -3.264 1.00 79.94 170 ASP A CA 1
ATOM 1255 C C . ASP A 1 170 ? 18.393 -23.113 -4.365 1.00 79.94 170 ASP A C 1
ATOM 1257 O O . ASP A 1 170 ? 18.650 -24.281 -4.071 1.00 79.94 170 ASP A O 1
ATOM 1261 N N . ALA A 1 171 ? 18.413 -22.695 -5.635 1.00 79.50 171 ALA A N 1
ATOM 1262 C CA . ALA A 1 171 ? 18.811 -23.550 -6.751 1.00 79.50 171 ALA A CA 1
ATOM 1263 C C . ALA A 1 171 ? 20.293 -23.952 -6.666 1.00 79.50 171 ALA A C 1
ATOM 1265 O O . ALA A 1 171 ? 20.617 -25.128 -6.836 1.00 79.50 171 ALA A O 1
ATOM 1266 N N . MET A 1 172 ? 21.184 -23.007 -6.341 1.00 80.88 172 MET A N 1
ATOM 1267 C CA . MET A 1 172 ? 22.610 -23.286 -6.143 1.00 80.88 172 MET A CA 1
ATOM 1268 C C . MET A 1 172 ? 22.857 -24.199 -4.939 1.00 80.88 172 MET A C 1
ATOM 1270 O O . MET A 1 172 ? 23.637 -25.142 -5.048 1.00 80.88 172 MET A O 1
ATOM 1274 N N . ALA A 1 173 ? 22.162 -23.977 -3.820 1.00 82.56 173 ALA A N 1
ATOM 1275 C CA . ALA A 1 173 ? 22.255 -24.838 -2.643 1.00 82.56 173 ALA A CA 1
ATOM 1276 C C . ALA A 1 173 ? 21.821 -26.280 -2.957 1.00 82.56 173 ALA A C 1
ATOM 1278 O O . ALA A 1 173 ? 22.501 -27.228 -2.573 1.00 82.56 173 ALA A O 1
ATOM 1279 N N . LYS A 1 174 ? 20.732 -26.457 -3.716 1.00 84.62 174 LYS A N 1
ATOM 1280 C CA . LYS A 1 174 ? 20.266 -27.779 -4.173 1.00 84.62 174 LYS A CA 1
ATOM 1281 C C . LYS A 1 174 ? 21.221 -28.440 -5.167 1.00 84.62 174 LYS A C 1
ATOM 1283 O O . LYS A 1 174 ? 21.350 -29.659 -5.154 1.00 84.62 174 LYS A O 1
ATOM 1288 N N . TRP A 1 175 ? 21.871 -27.662 -6.031 1.00 80.88 175 TRP A N 1
ATOM 1289 C CA . TRP A 1 175 ? 22.853 -28.174 -6.988 1.00 80.88 175 TRP A CA 1
ATOM 1290 C C . TRP A 1 175 ? 24.148 -28.620 -6.298 1.00 80.88 175 TRP A C 1
ATOM 1292 O O . TRP A 1 175 ? 24.630 -29.710 -6.578 1.00 80.88 175 TRP A O 1
ATOM 1302 N N . ALA A 1 176 ? 24.652 -27.839 -5.340 1.00 82.38 176 ALA A N 1
ATOM 1303 C CA . ALA A 1 176 ? 25.812 -28.202 -4.523 1.00 82.38 176 ALA A CA 1
ATOM 1304 C C . ALA A 1 176 ? 25.542 -29.381 -3.567 1.00 82.38 176 ALA A C 1
ATOM 1306 O O . ALA A 1 176 ? 26.477 -30.047 -3.138 1.00 82.38 176 ALA A O 1
ATOM 1307 N N . ALA A 1 177 ? 24.273 -29.637 -3.230 1.00 80.94 177 ALA A N 1
ATOM 1308 C CA . ALA A 1 177 ? 23.845 -30.760 -2.397 1.00 80.94 177 ALA A CA 1
ATOM 1309 C C . ALA A 1 177 ? 23.574 -32.060 -3.182 1.00 80.94 177 ALA A C 1
ATOM 1311 O O . ALA A 1 177 ? 23.194 -33.062 -2.572 1.00 80.94 177 ALA A O 1
ATOM 1312 N N . LYS A 1 178 ? 23.734 -32.071 -4.515 1.00 67.06 178 LYS A N 1
ATOM 1313 C CA . LYS A 1 178 ? 23.727 -33.328 -5.275 1.00 67.06 178 LYS A CA 1
ATOM 1314 C C . LYS A 1 178 ? 25.062 -34.063 -5.055 1.00 67.06 178 LYS A C 1
ATOM 1316 O O . LYS A 1 178 ? 26.097 -33.417 -5.204 1.00 67.06 178 LYS A O 1
ATOM 1321 N N . PRO A 1 179 ? 25.038 -35.362 -4.696 1.00 56.34 179 PRO A N 1
ATOM 1322 C CA . PRO A 1 179 ? 26.243 -36.182 -4.570 1.00 56.34 179 PRO A CA 1
ATOM 1323 C C . PRO A 1 179 ? 26.948 -36.392 -5.913 1.00 56.34 179 PRO A C 1
ATOM 1325 O O . PRO A 1 179 ? 26.254 -36.366 -6.960 1.00 56.34 179 PRO A O 1
#

Radius of gyration: 31.08 Å; Cα contacts (8 Å, |Δi|>4): 118; chains: 1; bounding box: 62×47×77 Å

Mean predicted aligned error: 10.5 Å

Foldseek 3Di:
DDPVLLVLLLVLCVVLVLVVLNVCSVPAPPDPNNPSNVVLLCQLCVQLVHPSVCLVVDDSVSSSVSSNVSSVCVVVVVVVVVVVVVVVVVVVVVVVCPPDDCVVPVCQVVVVVVLVVVCCCVVPVQVVVQVVCVVVVDPDGDDDPDDPVNSVVVVVVSCCVRVNVPVVVVVVVVVVPDD

pLDDT: mean 88.09, std 8.4, range [56.34, 96.06]

Secondary structure (DSSP, 8-state):
--HHHHHHHHHHHHHHT-HHHHHHHHHHSSSTTHHHHHHHHHHHHHHHTS-TTTGGGS-HHHHHHHHHHHHHHHHHHHHHHHHHHHHHHHHHHHHHS--S-GGGTTHHHHHHHHHHHHHHIIIIIHHHHHHHHHHTT-S--PPPSS-HHHHHHHHHHHHHHHH-HHHHHHHHHHHHT--

Sequence (179 aa):
MSALVTSILIDAAAKVGAPVVKSLLEKYVGGAAGEIGGMIIDTIAGHAGVPADELPGLSSDRIEAAVAATEAETPELLVQWNVQQKQAIDLMRAEMDKGGPTWTWAWRPAGMWLFLGLVAWYVAMIPLVNVVLGLAGADERLGLVVDVSVFATLFVTYLGLYMGGHTVKDAMAKWAAKP

Solvent-accessible surface area (backbone atoms only — not comparable to full-atom values): 10064 Å² total; per-residue (Å²): 134,60,72,67,50,55,53,54,50,39,53,34,16,63,74,64,69,20,65,66,54,26,54,39,49,73,69,16,53,89,46,100,57,27,64,64,21,48,50,53,48,49,48,27,16,56,65,56,74,45,60,63,86,52,56,79,78,54,57,67,71,52,52,28,51,15,39,46,55,40,39,74,48,41,66,59,53,53,51,52,51,51,51,51,53,48,51,54,50,52,53,53,48,53,70,66,48,74,86,61,65,65,78,83,57,50,57,54,63,51,48,54,53,50,53,52,50,52,48,47,40,59,73,50,44,45,56,51,50,38,52,53,38,46,76,71,69,44,90,74,68,85,75,75,92,68,52,70,67,62,51,50,51,54,50,51,51,49,46,40,61,71,79,25,53,66,60,53,49,52,51,50,54,56,58,72,66,54,130